Protein AF-A0A7J7GS73-F1 (afdb_monomer_lite)

Radius of gyration: 26.62 Å; chains: 1; bounding box: 54×39×68 Å

Organism: Camellia sinensis (NCBI:txid4442)

Secondary structure (DSSP, 8-state):
-----PPP---SSS---TTSTTS-----TTT-HHHHHHHHHTTPPP---EEETTPPSS--SS---S-EEE-S-EETTTTEE-TT-BHHHHHHHHHHHHHTTT---PPPP---B--SSSPBPSEEEETTT--EEEPPGGG-S-PPPP-S--S--SSS--GGGG-HHHHEEE-TTT--EEEE--PBPPGGG-----S--SS-----TTTHHHHHHSTT-SSSSS-HHHHHHHPSPS-----GGGTTTHHHHHHHHHHHHHHTTS-SSS---

Structure (mmCIF, N/CA/C/O backbone):
data_AF-A0A7J7GS73-F1
#
_entry.id   AF-A0A7J7GS73-F1
#
loop_
_atom_site.group_PDB
_atom_site.id
_atom_site.type_symbol
_atom_site.label_atom_id
_atom_site.label_alt_id
_atom_site.label_comp_id
_atom_site.label_asym_id
_atom_site.label_entity_id
_atom_site.label_seq_id
_atom_site.pdbx_PDB_ins_code
_atom_site.Cartn_x
_atom_site.Cartn_y
_atom_site.Cartn_z
_atom_site.occupancy
_atom_site.B_iso_or_equiv
_atom_site.auth_seq_id
_atom_site.auth_comp_id
_atom_site.auth_asym_id
_atom_site.auth_atom_id
_atom_site.pdbx_PDB_model_num
ATOM 1 N N . MET A 1 1 ? 5.632 -0.003 -35.530 1.00 36.56 1 MET A N 1
ATOM 2 C CA . MET A 1 1 ? 4.318 -0.543 -35.142 1.00 36.56 1 MET A CA 1
ATOM 3 C C . MET A 1 1 ? 3.287 -0.139 -36.186 1.00 36.56 1 MET A C 1
ATOM 5 O O . MET A 1 1 ? 2.760 0.963 -36.132 1.00 36.56 1 MET A O 1
ATOM 9 N N . VAL A 1 2 ? 3.039 -0.995 -37.179 1.00 26.95 2 VAL A N 1
ATOM 10 C CA . VAL A 1 2 ? 1.912 -0.805 -38.105 1.00 26.95 2 VAL A CA 1
ATOM 11 C C . VAL A 1 2 ? 0.710 -1.483 -37.463 1.00 26.95 2 VAL A C 1
ATOM 13 O O . VAL A 1 2 ? 0.759 -2.688 -37.222 1.00 26.95 2 VAL A O 1
ATOM 16 N N . TYR A 1 3 ? -0.327 -0.706 -37.156 1.00 31.75 3 TYR A N 1
ATOM 17 C CA . TYR A 1 3 ? -1.599 -1.209 -36.644 1.00 31.75 3 TYR A CA 1
ATOM 18 C C . TYR A 1 3 ? -2.263 -2.025 -37.761 1.00 31.75 3 TYR A C 1
ATOM 20 O O . TYR A 1 3 ? -2.917 -1.492 -38.653 1.00 31.75 3 TYR A O 1
ATOM 28 N N . THR A 1 4 ? -1.994 -3.325 -37.769 1.00 33.81 4 THR A N 1
ATOM 29 C CA . THR A 1 4 ? -2.828 -4.301 -38.471 1.00 33.81 4 THR A CA 1
ATOM 30 C C . THR A 1 4 ? -3.888 -4.749 -37.470 1.00 33.81 4 THR A C 1
ATOM 32 O O . THR A 1 4 ? -3.572 -4.798 -36.281 1.00 33.81 4 THR A O 1
ATOM 35 N N . PRO A 1 5 ? -5.136 -5.031 -37.883 1.00 36.59 5 PRO A N 1
ATOM 36 C CA . PRO A 1 5 ? -6.107 -5.646 -36.989 1.00 36.59 5 PRO A CA 1
ATOM 37 C C . PRO A 1 5 ? -5.535 -6.995 -36.543 1.00 36.59 5 PRO A C 1
ATOM 39 O O . PRO A 1 5 ? -5.545 -7.966 -37.298 1.00 36.59 5 PRO A O 1
ATOM 42 N N . THR A 1 6 ? -4.938 -7.031 -35.356 1.00 51.31 6 THR A N 1
ATOM 43 C CA . THR A 1 6 ? -4.376 -8.245 -34.781 1.00 51.31 6 THR A CA 1
ATOM 44 C C . THR A 1 6 ? -5.506 -9.011 -34.101 1.00 51.31 6 THR A C 1
ATOM 46 O O . THR A 1 6 ? -6.267 -8.420 -33.330 1.00 51.31 6 THR A O 1
ATOM 49 N N . PRO A 1 7 ? -5.666 -10.314 -34.376 1.00 51.22 7 PRO A N 1
ATOM 50 C CA . PRO A 1 7 ? -6.676 -11.109 -33.697 1.00 51.22 7 PRO A CA 1
ATOM 51 C C . PRO A 1 7 ? -6.364 -11.178 -32.198 1.00 51.22 7 PRO A C 1
ATOM 53 O O . PRO A 1 7 ? -5.212 -11.356 -31.801 1.00 51.22 7 PRO A O 1
ATOM 56 N N . SER A 1 8 ? -7.389 -11.042 -31.357 1.00 51.81 8 SER A N 1
ATOM 57 C CA . SER A 1 8 ? -7.267 -11.274 -29.919 1.00 51.81 8 SER A CA 1
ATOM 58 C C . SER A 1 8 ? -7.315 -12.776 -29.643 1.00 51.81 8 SER A C 1
ATOM 60 O O . SER A 1 8 ? -8.329 -13.419 -29.920 1.00 51.81 8 SER A O 1
ATOM 62 N N . TYR A 1 9 ? -6.245 -13.328 -29.076 1.00 57.03 9 TYR A N 1
ATOM 63 C CA . TYR A 1 9 ? -6.169 -14.734 -28.682 1.00 57.03 9 TYR A CA 1
ATOM 64 C C . TYR A 1 9 ? -6.222 -14.867 -27.156 1.00 57.03 9 TYR A C 1
ATOM 66 O O . TYR A 1 9 ? -5.638 -14.057 -26.441 1.00 57.03 9 TYR A O 1
ATOM 74 N N . GLY A 1 10 ? -6.914 -15.891 -26.652 1.00 52.72 10 GLY A N 1
ATOM 75 C CA . GLY A 1 10 ? -6.924 -16.239 -25.230 1.00 52.72 10 GLY A CA 1
ATOM 76 C C . GLY A 1 10 ? -6.185 -17.552 -24.987 1.00 52.72 10 GLY A C 1
ATOM 77 O O . GLY A 1 10 ? -6.610 -18.583 -25.499 1.00 52.72 10 GLY A O 1
ATOM 78 N N . ASP A 1 11 ? -5.114 -17.534 -24.191 1.00 54.25 11 ASP A N 1
ATOM 79 C CA . ASP A 1 11 ? -4.365 -18.735 -23.786 1.00 54.25 11 ASP A CA 1
ATOM 80 C C . ASP A 1 11 ? -3.849 -18.577 -22.342 1.00 54.25 11 ASP A C 1
ATOM 82 O O . ASP A 1 11 ? -3.656 -17.466 -21.860 1.00 54.25 11 ASP A O 1
ATOM 86 N N . ASN A 1 12 ? -3.647 -19.678 -21.621 1.00 51.97 12 ASN A N 1
ATOM 87 C CA . ASN A 1 12 ? -3.129 -19.686 -20.250 1.00 51.97 12 ASN A CA 1
ATOM 88 C C . ASN A 1 12 ? -1.603 -19.485 -20.173 1.00 51.97 12 ASN A C 1
ATOM 90 O O . ASN A 1 12 ? -1.103 -19.182 -19.096 1.00 51.97 12 ASN A O 1
ATOM 94 N N . LEU A 1 13 ? -0.874 -19.636 -21.285 1.00 47.03 13 LEU A N 1
ATOM 95 C CA . LEU A 1 13 ? 0.586 -19.434 -21.363 1.00 47.03 13 LEU A CA 1
ATOM 96 C C . LEU A 1 13 ? 0.997 -17.958 -21.492 1.00 47.03 13 LEU A C 1
ATOM 98 O O . LEU A 1 13 ? 2.071 -17.575 -21.035 1.00 47.03 13 LEU A O 1
ATOM 102 N N . SER A 1 14 ? 0.137 -17.139 -22.098 1.00 44.34 14 SER A N 1
ATOM 103 C CA . SER A 1 14 ? 0.347 -15.705 -22.345 1.00 44.34 14 SER A CA 1
ATOM 104 C C . SER A 1 14 ? -0.621 -14.816 -21.563 1.00 44.34 14 SER A C 1
ATOM 106 O O . SER A 1 14 ? -0.583 -13.595 -21.702 1.00 44.34 14 SER A O 1
ATOM 108 N N . LYS A 1 15 ? -1.478 -15.399 -20.715 1.00 40.62 15 LYS A N 1
ATOM 109 C CA . LYS A 1 15 ? -2.292 -14.638 -19.768 1.00 40.62 15 LYS A CA 1
ATOM 110 C C . LYS A 1 15 ? -1.363 -13.939 -18.772 1.00 40.62 15 LYS A C 1
ATOM 112 O O . LYS A 1 15 ? -0.767 -14.626 -17.939 1.00 40.62 15 LYS A O 1
ATOM 117 N N . PRO A 1 16 ? -1.276 -12.596 -18.755 1.00 47.12 16 PRO A N 1
ATOM 118 C CA . PRO A 1 16 ? -1.084 -11.945 -17.470 1.00 47.12 16 PRO A CA 1
ATOM 119 C C . PRO A 1 16 ? -2.175 -12.485 -16.533 1.00 47.12 16 PRO A C 1
ATOM 121 O O . PRO A 1 16 ? -3.308 -12.719 -16.971 1.00 47.12 16 PRO A O 1
ATOM 124 N N . GLU A 1 17 ? -1.866 -12.703 -15.252 1.00 43.78 17 GLU A N 1
ATOM 125 C CA . GLU A 1 17 ? -2.939 -12.821 -14.260 1.00 43.78 17 GLU A CA 1
ATOM 126 C C . GLU A 1 17 ? -3.930 -11.677 -14.529 1.00 43.78 17 GLU A C 1
ATOM 128 O O . GLU A 1 17 ? -3.503 -10.572 -14.855 1.00 43.78 17 GLU A O 1
ATOM 133 N N . SER A 1 18 ? -5.245 -11.899 -14.460 1.00 48.78 18 SER A N 1
ATOM 134 C CA . SER A 1 18 ? -6.232 -10.846 -14.779 1.00 48.78 18 SER A CA 1
ATOM 135 C C . SER A 1 18 ? -6.085 -9.590 -13.900 1.00 48.78 18 SER A C 1
ATOM 137 O O . SER A 1 18 ? -6.682 -8.558 -14.179 1.00 48.78 18 SER A O 1
ATOM 139 N N . SER A 1 19 ? -5.279 -9.691 -12.840 1.00 44.47 19 SER A N 1
ATOM 140 C CA . SER A 1 19 ? -4.813 -8.645 -11.932 1.00 44.47 19 SER A CA 1
ATOM 141 C C . SER A 1 19 ? -3.554 -7.892 -12.410 1.00 44.47 19 SER A C 1
ATOM 143 O O . SER A 1 19 ? -3.083 -6.994 -11.707 1.00 44.47 19 SER A O 1
ATOM 145 N N . TYR A 1 20 ? -2.957 -8.263 -13.552 1.00 43.16 20 TYR A N 1
ATOM 146 C CA . TYR A 1 20 ? -1.680 -7.756 -14.051 1.00 43.16 20 TYR A CA 1
ATOM 147 C C . TYR A 1 20 ? -1.818 -6.928 -15.339 1.00 43.16 20 TYR A C 1
ATOM 149 O O . TYR A 1 20 ? -2.252 -7.410 -16.382 1.00 43.16 20 TYR A O 1
ATOM 157 N N . GLY A 1 21 ? -1.387 -5.663 -15.273 1.00 57.41 21 GLY A N 1
ATOM 158 C CA . GLY A 1 21 ? -1.506 -4.714 -16.380 1.00 57.41 21 GLY A CA 1
ATOM 159 C C . GLY A 1 21 ? -2.974 -4.413 -16.674 1.00 57.41 21 GLY A C 1
ATOM 160 O O . GLY A 1 21 ? -3.772 -4.271 -15.754 1.00 57.41 21 GLY A O 1
ATOM 161 N N . THR A 1 22 ? -3.340 -4.359 -17.949 1.00 55.25 22 THR A N 1
ATOM 162 C CA . THR A 1 22 ? -4.739 -4.244 -18.395 1.00 55.25 22 THR A CA 1
ATOM 163 C C . THR A 1 22 ? -5.424 -5.609 -18.551 1.00 55.25 22 THR A C 1
ATOM 165 O O . THR A 1 22 ? -6.508 -5.688 -19.122 1.00 55.25 22 THR A O 1
ATOM 168 N N . GLY A 1 23 ? -4.783 -6.706 -18.116 1.00 58.25 23 GLY A N 1
ATOM 169 C CA . GLY A 1 23 ? -5.219 -8.072 -18.435 1.00 58.25 23 GLY A CA 1
ATOM 170 C C . GLY A 1 23 ? -5.005 -8.458 -19.906 1.00 58.25 23 GLY A C 1
ATOM 171 O O . GLY A 1 23 ? -5.344 -9.570 -20.306 1.00 58.25 23 GLY A O 1
ATOM 172 N N . ALA A 1 24 ? -4.414 -7.563 -20.702 1.00 64.75 24 ALA A N 1
ATOM 173 C CA . ALA A 1 24 ? -4.005 -7.782 -22.078 1.00 64.75 24 ALA A CA 1
ATOM 174 C C . ALA A 1 24 ? -2.534 -7.384 -22.232 1.00 64.75 24 ALA A C 1
ATOM 176 O O . ALA A 1 24 ? -2.102 -6.346 -21.729 1.00 64.75 24 ALA A O 1
ATOM 177 N N . ILE A 1 25 ? -1.765 -8.210 -22.936 1.00 70.44 25 ILE A N 1
ATOM 178 C CA . ILE A 1 25 ? -0.378 -7.910 -23.290 1.00 70.44 25 ILE A CA 1
ATOM 179 C C . ILE A 1 25 ? -0.263 -7.707 -24.796 1.00 70.44 25 ILE A C 1
ATOM 181 O O . ILE A 1 25 ? -0.916 -8.392 -25.584 1.00 70.44 25 ILE A O 1
ATOM 185 N N . MET A 1 26 ? 0.576 -6.753 -25.195 1.00 78.62 26 MET A N 1
ATOM 186 C CA . MET A 1 26 ? 1.015 -6.649 -26.580 1.00 78.62 26 MET A CA 1
ATOM 187 C C . MET A 1 26 ? 2.058 -7.736 -26.828 1.00 78.62 26 MET A C 1
ATOM 189 O O . MET A 1 26 ? 3.103 -7.739 -26.185 1.00 78.62 26 MET A O 1
ATOM 193 N N . VAL A 1 27 ? 1.763 -8.627 -27.768 1.00 77.19 27 VAL A N 1
ATOM 194 C CA . VAL A 1 27 ? 2.633 -9.745 -28.143 1.00 77.19 27 VAL A CA 1
ATOM 195 C C . VAL A 1 27 ? 3.628 -9.264 -29.203 1.00 77.19 27 VAL A C 1
ATOM 197 O O . VAL A 1 27 ? 3.219 -8.723 -30.237 1.00 77.19 27 VAL A O 1
ATOM 200 N N . VAL A 1 28 ? 4.928 -9.456 -28.970 1.00 84.31 28 VAL A N 1
ATOM 201 C CA . VAL A 1 28 ? 6.017 -9.096 -29.898 1.00 84.31 28 VAL A CA 1
ATOM 202 C C . VAL A 1 28 ? 6.904 -10.324 -30.158 1.00 84.31 28 VAL A C 1
ATOM 204 O O . VAL A 1 28 ? 8.005 -10.432 -29.612 1.00 84.31 28 VAL A O 1
ATOM 207 N N . PRO A 1 29 ? 6.472 -11.246 -31.045 1.00 83.06 29 PRO A N 1
ATOM 208 C CA . PRO A 1 29 ? 7.117 -12.550 -31.221 1.00 83.06 29 PRO A CA 1
ATOM 209 C C . PRO A 1 29 ? 8.582 -12.498 -31.654 1.00 83.06 29 PRO A C 1
ATOM 211 O O . PRO A 1 29 ? 9.331 -13.425 -31.397 1.00 83.06 29 PRO A O 1
ATOM 214 N N . ALA A 1 30 ? 9.018 -11.426 -32.319 1.00 83.06 30 ALA A N 1
ATOM 215 C CA . ALA A 1 30 ? 10.407 -11.305 -32.759 1.00 83.06 30 ALA A CA 1
ATOM 216 C C . ALA A 1 30 ? 11.390 -11.019 -31.608 1.00 83.06 30 ALA A C 1
ATOM 218 O O . ALA A 1 30 ? 12.596 -11.186 -31.794 1.00 83.06 30 ALA A O 1
ATOM 219 N N . HIS A 1 31 ? 10.899 -10.581 -30.440 1.00 83.12 31 HIS A N 1
ATOM 220 C CA . HIS A 1 31 ? 11.736 -10.041 -29.362 1.00 83.12 31 HIS A CA 1
ATOM 221 C C . HIS A 1 31 ? 11.430 -10.600 -27.958 1.00 83.12 31 HIS A C 1
ATOM 223 O O . HIS A 1 31 ? 12.266 -10.446 -27.065 1.00 83.12 31 HIS A O 1
ATOM 229 N N . ASP A 1 32 ? 10.304 -11.298 -27.756 1.00 83.38 32 ASP A N 1
ATOM 230 C CA . ASP A 1 32 ? 9.991 -12.055 -26.530 1.00 83.38 32 ASP A CA 1
ATOM 231 C C . ASP A 1 32 ? 9.894 -13.561 -26.830 1.00 83.38 32 ASP A C 1
ATOM 233 O O . ASP A 1 32 ? 9.292 -13.994 -27.813 1.00 83.38 32 ASP A O 1
ATOM 237 N N . MET A 1 33 ? 10.508 -14.369 -25.965 1.00 82.69 33 MET A N 1
ATOM 238 C CA . MET A 1 33 ? 10.584 -15.822 -26.111 1.00 82.69 33 MET A CA 1
ATOM 239 C C . MET A 1 33 ? 9.235 -16.534 -25.995 1.00 82.69 33 MET A C 1
ATOM 241 O O . MET A 1 33 ? 8.950 -17.434 -26.783 1.00 82.69 33 MET A O 1
ATOM 245 N N . ARG A 1 34 ? 8.386 -16.121 -25.054 1.00 82.81 34 ARG A N 1
ATOM 246 C CA . ARG A 1 34 ? 7.060 -16.722 -24.836 1.00 82.81 34 ARG A CA 1
ATOM 247 C C . ARG A 1 34 ? 6.138 -16.401 -26.006 1.00 82.81 34 ARG A C 1
ATOM 249 O O . ARG A 1 34 ? 5.406 -17.266 -26.482 1.00 82.81 34 ARG A O 1
ATOM 256 N N . ASP A 1 35 ? 6.231 -15.171 -26.499 1.00 82.88 35 ASP A N 1
ATOM 257 C CA . ASP A 1 35 ? 5.474 -14.699 -27.656 1.00 82.88 35 ASP A CA 1
ATOM 258 C C . ASP A 1 35 ? 5.893 -15.423 -28.938 1.00 82.88 35 ASP A C 1
ATOM 260 O O . ASP A 1 35 ? 5.050 -15.741 -29.775 1.00 82.88 35 ASP A O 1
ATOM 264 N N . HIS A 1 36 ? 7.188 -15.715 -29.084 1.00 83.12 36 HIS A N 1
ATOM 265 C CA . HIS A 1 36 ? 7.730 -16.476 -30.206 1.00 83.12 36 HIS A CA 1
ATOM 266 C C . HIS A 1 36 ? 7.205 -17.915 -30.236 1.00 83.12 36 HIS A C 1
ATOM 268 O O . HIS A 1 36 ? 6.723 -18.377 -31.268 1.00 83.12 36 HIS A O 1
ATOM 274 N N . GLU A 1 37 ? 7.250 -18.621 -29.103 1.00 83.94 37 GLU A N 1
ATOM 275 C CA . GLU A 1 37 ? 6.714 -19.985 -28.991 1.00 83.94 37 GLU A CA 1
ATOM 276 C C . GLU A 1 37 ? 5.211 -20.030 -29.287 1.00 83.94 37 GLU A C 1
ATOM 278 O O . GLU A 1 37 ? 4.733 -20.923 -29.992 1.00 83.94 37 GLU A O 1
ATOM 283 N N . PHE A 1 38 ? 4.467 -19.035 -28.799 1.00 82.69 38 PHE A N 1
ATOM 284 C CA . PHE A 1 38 ? 3.047 -18.888 -29.095 1.00 82.69 38 PHE A CA 1
ATOM 285 C C . PHE A 1 38 ? 2.804 -18.631 -30.587 1.00 82.69 38 PHE A C 1
ATOM 287 O O . PHE A 1 38 ? 1.965 -19.291 -31.202 1.00 82.69 38 PHE A O 1
ATOM 294 N N . ALA A 1 39 ? 3.560 -17.716 -31.194 1.00 85.81 39 ALA A N 1
ATOM 295 C CA . ALA A 1 39 ? 3.417 -17.386 -32.606 1.00 85.81 39 ALA A CA 1
ATOM 296 C C . ALA A 1 39 ? 3.734 -18.573 -33.520 1.00 85.81 39 ALA A C 1
ATOM 298 O O . ALA A 1 39 ? 2.982 -18.817 -34.458 1.00 85.81 39 ALA A O 1
ATOM 299 N N . LEU A 1 40 ? 4.771 -19.359 -33.211 1.00 83.81 40 LEU A N 1
ATOM 300 C CA . LEU A 1 40 ? 5.081 -20.590 -33.946 1.00 83.81 40 LEU A CA 1
ATOM 301 C C . LEU A 1 40 ? 3.967 -21.635 -33.820 1.00 83.81 40 LEU A C 1
ATOM 303 O O . LEU A 1 40 ? 3.620 -22.293 -34.798 1.00 83.81 40 LEU A O 1
ATOM 307 N N . LYS A 1 41 ? 3.387 -21.790 -32.625 1.00 85.00 41 LYS A N 1
ATOM 308 C CA . LYS A 1 41 ? 2.327 -22.775 -32.367 1.00 85.00 41 LYS A CA 1
ATOM 309 C C . LYS A 1 41 ? 1.027 -22.463 -33.114 1.00 85.00 41 LYS A C 1
ATOM 311 O O . LYS A 1 41 ? 0.324 -23.393 -33.504 1.00 85.00 41 LYS A O 1
ATOM 316 N N . TYR A 1 42 ? 0.699 -21.184 -33.281 1.00 80.62 42 TYR A N 1
ATOM 317 C CA . TYR A 1 42 ? -0.556 -20.727 -33.891 1.00 80.62 42 TYR A CA 1
ATOM 318 C C . TYR A 1 42 ? -0.368 -20.053 -35.261 1.00 80.62 42 TYR A C 1
ATOM 320 O O . TYR A 1 42 ? -1.294 -19.402 -35.741 1.00 80.62 42 TYR A O 1
ATOM 328 N N . ASP A 1 43 ? 0.804 -20.215 -35.884 1.00 82.50 43 ASP A N 1
ATOM 329 C CA . ASP A 1 43 ? 1.156 -19.676 -37.209 1.00 82.50 43 ASP A CA 1
ATOM 330 C C . ASP A 1 43 ? 0.913 -18.157 -37.345 1.00 82.50 43 ASP A C 1
ATOM 332 O O . ASP A 1 43 ? 0.374 -17.646 -38.329 1.00 82.50 43 ASP A O 1
ATOM 336 N N . ILE A 1 44 ? 1.276 -17.407 -36.299 1.00 82.12 44 ILE A N 1
ATOM 337 C CA . ILE A 1 44 ? 1.132 -15.948 -36.258 1.00 82.12 44 ILE A CA 1
ATOM 338 C C . ILE A 1 44 ? 2.369 -15.297 -36.902 1.00 82.12 44 ILE A C 1
ATOM 340 O O . ILE A 1 44 ? 3.496 -15.642 -36.538 1.00 82.12 44 ILE A O 1
ATOM 344 N N . PRO A 1 45 ? 2.203 -14.303 -37.800 1.00 81.06 45 PRO A N 1
ATOM 345 C CA . PRO A 1 45 ? 3.328 -13.630 -38.445 1.00 81.06 45 PRO A CA 1
ATOM 346 C C . PRO A 1 45 ? 4.307 -12.987 -37.452 1.00 81.06 45 PRO A C 1
ATOM 348 O O . PRO A 1 45 ? 3.936 -12.126 -36.650 1.00 81.06 45 PRO A O 1
ATOM 351 N N . ILE A 1 46 ? 5.586 -13.350 -37.557 1.00 82.62 46 ILE A N 1
ATOM 352 C CA . ILE A 1 46 ? 6.670 -12.796 -36.738 1.00 82.62 46 ILE A CA 1
ATOM 353 C C . ILE A 1 46 ? 7.280 -11.596 -37.468 1.00 82.62 46 ILE A C 1
ATOM 355 O O . ILE A 1 46 ? 7.859 -11.734 -38.545 1.00 82.62 46 ILE A O 1
ATOM 359 N N . ARG A 1 47 ? 7.165 -10.397 -36.883 1.00 81.50 47 ARG A N 1
ATOM 360 C CA . ARG A 1 47 ? 7.697 -9.157 -37.469 1.00 81.50 47 ARG A CA 1
ATOM 361 C C . ARG A 1 47 ? 8.814 -8.564 -36.620 1.00 81.50 47 ARG A C 1
ATOM 363 O O . ARG A 1 47 ? 8.589 -8.188 -35.475 1.00 81.50 47 ARG A O 1
ATOM 370 N N . TRP A 1 48 ? 9.982 -8.399 -37.231 1.00 81.88 48 TRP A N 1
ATOM 371 C CA . TRP A 1 48 ? 11.142 -7.768 -36.608 1.00 81.88 48 TRP A CA 1
ATOM 372 C C . TRP A 1 48 ? 10.999 -6.244 -36.576 1.00 81.88 48 TRP A C 1
ATOM 374 O O . TRP A 1 48 ? 10.734 -5.610 -37.607 1.00 81.88 48 TRP A O 1
ATOM 384 N N . VAL A 1 49 ? 11.186 -5.672 -35.385 1.00 83.06 49 VAL A N 1
ATOM 385 C CA . VAL A 1 49 ? 11.148 -4.223 -35.129 1.00 83.06 49 VAL A CA 1
ATOM 386 C C . VAL A 1 49 ? 12.437 -3.676 -34.511 1.00 83.06 49 VAL A C 1
ATOM 388 O O . VAL A 1 49 ? 12.625 -2.465 -34.512 1.00 83.06 49 VAL A O 1
ATOM 391 N N . VAL A 1 50 ? 13.347 -4.540 -34.054 1.00 82.88 50 VAL A N 1
ATOM 392 C CA . VAL A 1 50 ? 14.695 -4.180 -33.587 1.00 82.88 50 VAL A CA 1
ATOM 393 C C . VAL A 1 50 ? 15.729 -5.042 -34.304 1.00 82.88 50 VAL A C 1
ATOM 395 O O . VAL A 1 50 ? 15.578 -6.261 -34.378 1.00 82.88 50 VAL A O 1
ATOM 398 N N . THR A 1 51 ? 16.787 -4.426 -34.825 1.00 82.19 51 THR A N 1
ATOM 399 C CA . THR A 1 51 ? 17.934 -5.129 -35.416 1.00 82.19 51 THR A CA 1
ATOM 400 C C . THR A 1 51 ? 19.185 -4.956 -34.563 1.00 82.19 51 THR A C 1
ATOM 402 O O . THR A 1 51 ? 19.483 -3.815 -34.210 1.00 82.19 51 THR A O 1
ATOM 405 N N . PRO A 1 52 ? 19.946 -6.030 -34.278 1.00 79.38 52 PRO A N 1
ATOM 406 C CA . PRO A 1 52 ? 21.234 -5.908 -33.604 1.00 79.38 52 PRO A CA 1
ATOM 407 C C . PRO A 1 52 ? 22.191 -5.011 -34.396 1.00 79.38 52 PRO A C 1
ATOM 409 O O . PRO A 1 52 ? 22.198 -5.046 -35.630 1.00 79.38 52 PRO A O 1
ATOM 412 N N . ASP A 1 53 ? 23.026 -4.245 -33.694 1.00 65.88 53 ASP A N 1
ATOM 413 C CA . ASP A 1 53 ? 24.038 -3.386 -34.315 1.00 65.88 53 ASP A CA 1
ATOM 414 C C . ASP A 1 53 ? 24.990 -4.218 -35.193 1.00 65.88 53 ASP A C 1
ATOM 416 O O . ASP A 1 53 ? 25.740 -5.065 -34.708 1.00 65.88 53 ASP A O 1
ATOM 420 N N . GLY A 1 54 ? 24.938 -3.992 -36.510 1.00 59.38 54 GLY A N 1
ATOM 421 C CA . GLY A 1 54 ? 25.770 -4.693 -37.496 1.00 59.38 54 GLY A CA 1
ATOM 422 C C . GLY A 1 54 ? 25.283 -6.088 -37.924 1.00 59.38 54 GLY A C 1
ATOM 423 O O . GLY A 1 54 ? 26.007 -6.767 -38.651 1.00 59.38 54 GLY A O 1
ATOM 424 N N . GLY A 1 55 ? 24.087 -6.523 -37.508 1.00 61.00 55 GLY A N 1
ATOM 425 C CA . GLY A 1 55 ? 23.486 -7.807 -37.900 1.00 61.00 55 GLY A CA 1
ATOM 426 C C . GLY A 1 55 ? 22.433 -7.693 -39.012 1.00 61.00 55 GLY A C 1
ATOM 427 O O . GLY A 1 55 ? 21.808 -6.648 -39.191 1.00 61.00 55 GLY A O 1
ATOM 428 N N . SER A 1 56 ? 22.198 -8.783 -39.754 1.00 57.34 56 SER A N 1
ATOM 429 C CA . SER A 1 56 ? 21.055 -8.902 -40.669 1.00 57.34 56 SER A CA 1
ATOM 430 C C . SER A 1 56 ? 19.772 -9.225 -39.894 1.00 57.34 56 SER A C 1
ATOM 432 O O . SER A 1 56 ? 19.763 -10.039 -38.971 1.00 57.34 56 SER A O 1
ATOM 434 N N . SER A 1 57 ? 18.663 -8.585 -40.270 1.00 55.28 57 SER A N 1
ATOM 435 C CA . SER A 1 57 ? 17.332 -8.977 -39.798 1.00 55.28 57 SER A CA 1
ATOM 436 C C . SER A 1 57 ? 16.881 -10.233 -40.542 1.00 55.28 57 SER A C 1
ATOM 438 O O . SER A 1 57 ? 16.928 -10.254 -41.768 1.00 55.28 57 SER A O 1
ATOM 440 N N . GLY A 1 58 ? 16.391 -11.246 -39.819 1.00 55.56 58 GLY A N 1
ATOM 441 C CA . GLY A 1 58 ? 15.513 -12.262 -40.415 1.00 55.56 58 GLY A CA 1
ATOM 442 C C . GLY A 1 58 ? 16.002 -13.712 -40.504 1.00 55.56 58 GLY A C 1
ATOM 443 O O . GLY A 1 58 ? 15.189 -14.541 -40.883 1.00 55.56 58 GLY A O 1
ATOM 444 N N . ASP A 1 59 ? 17.236 -14.050 -40.110 1.00 52.72 59 ASP A N 1
ATOM 445 C CA . ASP A 1 59 ? 17.764 -15.434 -40.239 1.00 52.72 59 ASP A CA 1
ATOM 446 C C . ASP A 1 59 ? 17.864 -16.218 -38.915 1.00 52.72 59 ASP A C 1
ATOM 448 O O . ASP A 1 59 ? 18.452 -17.296 -38.846 1.00 52.72 59 ASP A O 1
ATOM 452 N N . SER A 1 60 ? 17.298 -15.689 -37.831 1.00 56.91 60 SER A N 1
ATOM 453 C CA . SER A 1 60 ? 17.341 -16.336 -36.519 1.00 56.91 60 SER A CA 1
ATOM 454 C C . SER A 1 60 ? 16.036 -17.083 -36.239 1.00 56.91 60 SER A C 1
ATOM 456 O O . SER A 1 60 ? 14.993 -16.451 -36.101 1.00 56.91 60 SER A O 1
ATOM 458 N N . GLU A 1 61 ? 16.107 -18.409 -36.051 1.00 63.34 61 GLU A N 1
ATOM 459 C CA . GLU A 1 61 ? 15.020 -19.241 -35.484 1.00 63.34 61 GLU A CA 1
ATOM 460 C C . GLU A 1 61 ? 14.660 -18.856 -34.034 1.00 63.34 61 GLU A C 1
ATOM 462 O O . GLU A 1 61 ? 13.751 -19.431 -33.436 1.00 63.34 61 GLU A O 1
ATOM 467 N N . ARG A 1 62 ? 15.401 -17.919 -33.430 1.00 73.94 62 ARG A N 1
ATOM 468 C CA . ARG A 1 62 ? 15.214 -17.469 -32.051 1.00 73.94 62 ARG A CA 1
ATOM 469 C C . ARG A 1 62 ? 14.852 -15.983 -31.988 1.00 73.94 62 ARG A C 1
ATOM 471 O O . ARG A 1 62 ? 15.397 -15.192 -32.765 1.00 73.94 62 ARG A O 1
ATOM 478 N N . PRO A 1 63 ? 14.009 -15.581 -31.025 1.00 80.88 63 PRO A N 1
ATOM 479 C CA . PRO A 1 63 ? 13.701 -14.179 -30.791 1.00 80.88 63 PRO A CA 1
ATOM 480 C C . PRO A 1 63 ? 14.929 -13.433 -30.264 1.00 80.88 63 PRO A C 1
ATOM 482 O O . PRO A 1 63 ? 15.744 -13.981 -29.517 1.00 80.88 63 PRO A O 1
ATOM 485 N N . TYR A 1 64 ? 15.055 -12.167 -30.652 1.00 82.75 64 TYR A N 1
ATOM 486 C CA . TYR A 1 64 ? 16.152 -11.296 -30.246 1.00 82.75 64 TYR A CA 1
ATOM 487 C C . TYR A 1 64 ? 15.691 -10.313 -29.167 1.00 82.75 64 TYR A C 1
ATOM 489 O O . TYR A 1 64 ? 14.971 -9.366 -29.469 1.00 82.75 64 TYR A O 1
ATOM 497 N N . SER A 1 65 ? 16.138 -10.509 -27.926 1.00 79.81 65 SER A N 1
ATOM 498 C CA . SER A 1 65 ? 15.775 -9.659 -26.775 1.00 79.81 65 SER A CA 1
ATOM 499 C C . SER A 1 65 ? 16.831 -8.599 -26.416 1.00 79.81 65 SER A C 1
ATOM 501 O O . SER A 1 65 ? 16.784 -8.030 -25.328 1.00 79.81 65 SER A O 1
ATOM 503 N N . GLY A 1 66 ? 17.822 -8.371 -27.285 1.00 80.44 66 GLY A N 1
ATOM 504 C CA . GLY A 1 66 ? 18.891 -7.395 -27.057 1.00 80.44 66 GLY A CA 1
ATOM 505 C C . GLY A 1 66 ? 18.537 -5.973 -27.503 1.00 80.44 66 GLY A C 1
ATOM 506 O O . GLY A 1 66 ? 17.507 -5.735 -28.133 1.00 80.44 66 GLY A O 1
ATOM 507 N N . GLU A 1 67 ? 19.419 -5.022 -27.191 1.00 81.31 67 GLU A N 1
ATOM 508 C CA . GLU A 1 67 ? 19.320 -3.645 -27.684 1.00 81.31 67 GLU A CA 1
ATOM 509 C C . GLU A 1 67 ? 19.846 -3.537 -29.120 1.00 81.31 67 GLU A C 1
ATOM 511 O O . GLU A 1 67 ? 20.853 -4.144 -29.478 1.00 81.31 67 GLU A O 1
ATOM 516 N N . GLY A 1 68 ? 19.186 -2.719 -29.933 1.00 84.69 68 GLY A N 1
ATOM 517 C CA . GLY A 1 68 ? 19.621 -2.440 -31.296 1.00 84.69 68 GLY A CA 1
ATOM 518 C C . GLY A 1 68 ? 18.904 -1.248 -31.920 1.00 84.69 68 GLY A C 1
ATOM 519 O O . GLY A 1 68 ? 18.332 -0.407 -31.216 1.00 84.69 68 GLY A O 1
ATOM 520 N N . ILE A 1 69 ? 18.908 -1.187 -33.248 1.00 84.81 69 ILE A N 1
ATOM 521 C CA . ILE A 1 69 ? 18.291 -0.110 -34.025 1.00 84.81 69 ILE A CA 1
ATOM 522 C C . ILE A 1 69 ? 16.841 -0.463 -34.347 1.00 84.81 69 ILE A C 1
ATOM 524 O O . ILE A 1 69 ? 16.532 -1.561 -34.810 1.00 84.81 69 ILE A O 1
ATOM 528 N N . SER A 1 70 ? 15.945 0.492 -34.123 1.00 83.50 70 SER A N 1
ATOM 529 C CA . SER A 1 70 ? 14.526 0.346 -34.434 1.00 83.50 70 SER A CA 1
ATOM 530 C C . SER A 1 70 ? 14.294 0.361 -35.948 1.00 83.50 70 SER A C 1
ATOM 532 O O . SER A 1 70 ? 14.700 1.290 -36.648 1.00 83.50 70 SER A O 1
ATOM 534 N N . VAL A 1 71 ? 13.590 -0.646 -36.457 1.00 82.12 71 VAL A N 1
ATOM 535 C CA . VAL A 1 71 ? 13.192 -0.790 -37.865 1.00 82.12 71 VAL A CA 1
ATOM 536 C C . VAL A 1 71 ? 11.694 -1.082 -37.958 1.00 82.12 71 VAL A C 1
ATOM 538 O O . VAL A 1 71 ? 11.068 -1.487 -36.979 1.00 82.12 71 VAL A O 1
ATOM 541 N N . ASN A 1 72 ? 11.079 -0.885 -39.129 1.00 79.88 72 ASN A N 1
ATOM 542 C CA . ASN A 1 72 ? 9.648 -1.164 -39.355 1.00 79.88 72 ASN A CA 1
ATOM 543 C C . ASN A 1 72 ? 8.697 -0.493 -38.335 1.00 79.88 72 ASN A C 1
ATOM 545 O O . ASN A 1 72 ? 7.598 -0.982 -38.034 1.00 79.88 72 ASN A O 1
ATOM 549 N N . SER A 1 73 ? 9.130 0.644 -37.799 1.00 77.94 73 SER A N 1
ATOM 550 C CA . SER A 1 73 ? 8.557 1.312 -36.640 1.00 77.94 73 SER A CA 1
ATOM 551 C C . SER A 1 73 ? 8.118 2.753 -36.895 1.00 77.94 73 SER A C 1
ATOM 553 O O . SER A 1 73 ? 8.092 3.569 -35.983 1.00 77.94 73 SER A O 1
ATOM 555 N N . SER A 1 74 ? 7.651 3.032 -38.112 1.00 79.06 74 SER A N 1
ATOM 556 C CA . SER A 1 74 ? 6.902 4.248 -38.443 1.00 79.06 74 SER A CA 1
ATOM 557 C C . SER A 1 74 ? 5.396 3.977 -38.502 1.00 79.06 74 SER A C 1
ATOM 559 O O . SER A 1 74 ? 4.955 2.933 -38.992 1.00 79.06 74 SER A O 1
ATOM 561 N N . SER A 1 75 ? 4.595 4.915 -37.994 1.00 69.50 75 SER A N 1
ATOM 562 C CA . SER A 1 75 ? 3.139 4.933 -38.148 1.00 69.50 75 SER A CA 1
ATOM 563 C C . SER A 1 75 ? 2.670 6.335 -38.549 1.00 69.50 75 SER A C 1
ATOM 565 O O . SER A 1 75 ? 2.637 7.236 -37.707 1.00 69.50 75 SER A O 1
ATOM 567 N N . PRO A 1 76 ? 2.261 6.540 -39.814 1.00 60.38 76 PRO A N 1
ATOM 568 C CA . PRO A 1 76 ? 1.764 7.836 -40.276 1.00 60.38 76 PRO A CA 1
ATOM 569 C C . PRO A 1 76 ? 0.399 8.208 -39.672 1.00 60.38 76 PRO A C 1
ATOM 571 O O . PRO A 1 76 ? 0.057 9.382 -39.630 1.00 60.38 76 PRO A O 1
ATOM 574 N N . I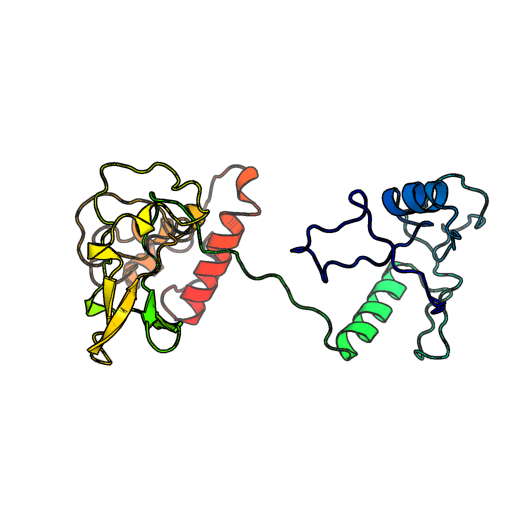LE A 1 77 ? -0.361 7.231 -39.166 1.00 60.25 77 ILE A N 1
ATOM 575 C CA . ILE A 1 77 ? -1.680 7.443 -38.541 1.00 60.25 77 ILE A CA 1
ATOM 576 C C . ILE A 1 77 ? -1.534 7.980 -37.109 1.00 60.25 77 ILE A C 1
ATOM 578 O O . ILE A 1 77 ? -2.338 8.791 -36.666 1.00 60.25 77 ILE A O 1
ATOM 582 N N . LEU A 1 78 ? -0.494 7.542 -36.391 1.00 62.91 78 LEU A N 1
ATOM 583 C CA . LEU A 1 78 ? -0.225 7.937 -35.002 1.00 62.91 78 LEU A CA 1
ATOM 584 C C . LEU A 1 78 ? 0.784 9.096 -34.896 1.00 62.91 78 LEU A C 1
ATOM 586 O O . LEU A 1 78 ? 1.077 9.552 -33.793 1.00 62.91 78 LEU A O 1
ATOM 590 N N . GLY A 1 79 ? 1.333 9.552 -36.030 1.00 70.69 79 GLY A N 1
ATOM 591 C CA . GLY A 1 79 ? 2.335 10.621 -36.094 1.00 70.69 79 GLY A CA 1
ATOM 592 C C . GLY A 1 79 ? 3.689 10.256 -35.472 1.00 70.69 79 GLY A C 1
ATOM 593 O O . GLY A 1 79 ? 4.472 11.150 -35.160 1.00 70.69 79 GLY A O 1
ATOM 594 N N . LEU A 1 80 ? 3.966 8.963 -35.271 1.00 77.00 80 LEU A N 1
ATOM 595 C CA . LEU A 1 80 ? 5.158 8.477 -34.578 1.00 77.00 80 LEU A CA 1
ATOM 596 C C . LEU A 1 80 ? 6.101 7.764 -35.553 1.00 77.00 80 LEU A C 1
ATOM 598 O O . LEU A 1 80 ? 5.741 6.750 -36.154 1.00 77.00 80 LEU A O 1
ATOM 602 N N . ASP A 1 81 ? 7.326 8.280 -35.670 1.00 81.38 81 ASP A N 1
ATOM 603 C CA . ASP A 1 81 ? 8.432 7.626 -36.370 1.00 81.38 81 ASP A CA 1
ATOM 604 C C . ASP A 1 81 ? 9.639 7.485 -35.437 1.00 81.38 81 ASP A C 1
ATOM 606 O O . ASP A 1 81 ? 10.168 8.477 -34.908 1.00 81.38 81 ASP A O 1
ATOM 610 N N . ILE A 1 82 ? 10.027 6.232 -35.207 1.00 82.69 82 ILE A N 1
ATOM 611 C CA . ILE A 1 82 ? 11.187 5.840 -34.400 1.00 82.69 82 ILE A CA 1
ATOM 612 C C . ILE A 1 82 ? 12.198 5.017 -35.206 1.00 82.69 82 ILE A C 1
ATOM 614 O O . ILE A 1 82 ? 13.124 4.464 -34.622 1.00 82.69 82 ILE A O 1
ATOM 618 N N . ASN A 1 83 ? 12.050 4.913 -36.531 1.00 82.56 83 ASN A N 1
ATOM 619 C CA . ASN A 1 83 ? 13.020 4.191 -37.353 1.00 82.56 83 ASN A CA 1
ATOM 620 C C . ASN A 1 83 ? 14.413 4.824 -37.261 1.00 82.56 83 ASN A C 1
ATOM 622 O O . ASN A 1 83 ? 14.556 6.044 -37.270 1.00 82.56 83 ASN A O 1
ATOM 626 N N . GLY A 1 84 ? 15.443 3.982 -37.209 1.00 80.25 84 GLY A N 1
ATOM 627 C CA . GLY A 1 84 ? 16.839 4.413 -37.136 1.00 80.25 84 GLY A CA 1
ATOM 628 C C . GLY A 1 84 ? 17.297 4.854 -35.745 1.00 80.25 84 GLY A C 1
ATOM 629 O O . GLY A 1 84 ? 18.483 5.119 -35.572 1.00 80.25 84 GLY A O 1
ATOM 630 N N . LEU A 1 85 ? 16.403 4.904 -34.750 1.00 83.50 85 LEU A N 1
ATOM 631 C CA . LEU A 1 85 ? 16.773 5.241 -33.377 1.00 83.50 85 LEU A CA 1
ATOM 632 C C . LEU A 1 85 ? 17.284 4.010 -32.609 1.00 83.50 85 LEU A C 1
ATOM 634 O O . LEU A 1 85 ? 16.699 2.924 -32.742 1.00 83.50 85 LEU A O 1
ATOM 638 N N . PRO A 1 86 ? 18.313 4.171 -31.753 1.00 85.94 86 PRO A N 1
ATOM 639 C CA . PRO A 1 86 ? 18.695 3.162 -30.772 1.00 85.94 86 PRO A CA 1
ATOM 640 C C . PRO A 1 86 ? 17.534 2.828 -29.832 1.00 85.94 86 PRO A C 1
ATOM 642 O O . PRO A 1 86 ? 16.739 3.699 -29.476 1.00 85.94 86 PRO A O 1
ATOM 645 N N . SER A 1 87 ? 17.463 1.579 -29.372 1.00 83.12 87 SER A N 1
ATOM 646 C CA . SER A 1 87 ? 16.351 1.067 -28.552 1.00 83.12 87 SER A CA 1
ATOM 647 C C . SER A 1 87 ? 16.045 1.928 -27.317 1.00 83.12 87 SER A C 1
ATOM 649 O O . SER A 1 87 ? 14.877 2.149 -27.007 1.00 83.12 87 SER A O 1
ATOM 651 N N . LYS A 1 88 ? 17.069 2.480 -26.646 1.00 83.50 88 LYS A N 1
ATOM 652 C CA . LYS A 1 88 ? 16.887 3.371 -25.482 1.00 83.50 88 LYS A CA 1
ATOM 653 C C . LYS A 1 88 ? 16.233 4.703 -25.843 1.00 83.50 88 LYS A C 1
ATOM 655 O O . LYS A 1 88 ? 15.307 5.132 -25.165 1.00 83.50 88 LYS A O 1
ATOM 660 N N . GLU A 1 89 ? 16.695 5.346 -26.912 1.00 84.12 89 GLU A N 1
ATOM 661 C CA . GLU A 1 89 ? 16.145 6.628 -27.371 1.00 84.12 89 GLU A CA 1
ATOM 662 C C . GLU A 1 89 ? 14.732 6.456 -27.934 1.00 84.12 89 GLU A C 1
ATOM 664 O O . GLU A 1 89 ? 13.843 7.269 -27.675 1.00 84.12 89 GLU A O 1
ATOM 669 N N . ALA A 1 90 ? 14.504 5.352 -28.651 1.00 83.50 90 ALA A N 1
ATOM 670 C CA . ALA A 1 90 ? 13.189 4.963 -29.131 1.00 83.50 90 ALA A CA 1
ATOM 671 C C . ALA A 1 90 ? 12.210 4.740 -27.967 1.00 83.50 90 ALA A C 1
ATOM 673 O O . ALA A 1 90 ? 11.092 5.251 -28.017 1.00 83.50 90 ALA A O 1
ATOM 674 N N . ALA A 1 91 ? 12.631 4.043 -26.903 1.00 83.50 91 ALA A N 1
ATOM 675 C CA . ALA A 1 91 ? 11.808 3.812 -25.718 1.00 83.50 91 ALA A CA 1
ATOM 676 C C . ALA A 1 91 ? 11.396 5.126 -25.040 1.00 83.50 91 ALA A C 1
ATOM 678 O O . ALA A 1 91 ? 10.207 5.322 -24.801 1.00 83.50 91 ALA A O 1
ATOM 679 N N . SER A 1 92 ? 12.329 6.055 -24.806 1.00 83.50 92 SER A N 1
ATOM 680 C CA . SER A 1 92 ? 12.007 7.363 -24.211 1.00 83.50 92 SER A CA 1
ATOM 681 C C . SER A 1 92 ? 11.006 8.155 -25.055 1.00 83.50 92 SER A C 1
ATOM 683 O O . SER A 1 92 ? 10.018 8.659 -24.530 1.00 83.50 92 SER A O 1
ATOM 685 N N . LYS A 1 93 ? 11.198 8.201 -26.380 1.00 82.75 93 LYS A N 1
ATOM 686 C CA . LYS A 1 93 ? 10.295 8.913 -27.299 1.00 82.75 93 LYS A CA 1
ATOM 687 C C . LYS A 1 93 ? 8.893 8.293 -27.350 1.00 82.75 93 LYS A C 1
ATOM 689 O O . LYS A 1 93 ? 7.907 9.010 -27.515 1.00 82.75 93 LYS A O 1
ATOM 694 N N . VAL A 1 94 ? 8.795 6.968 -27.213 1.00 82.31 94 VAL A N 1
ATOM 695 C CA . VAL A 1 94 ? 7.511 6.258 -27.101 1.00 82.31 94 VAL A CA 1
ATOM 696 C C . VAL A 1 94 ? 6.856 6.539 -25.750 1.00 82.31 94 VAL A C 1
ATOM 698 O O . VAL A 1 94 ? 5.661 6.810 -25.728 1.00 82.31 94 VAL A O 1
ATOM 701 N N . ILE A 1 95 ? 7.609 6.521 -24.646 1.00 80.31 95 ILE A N 1
ATOM 702 C CA . ILE A 1 95 ? 7.091 6.835 -23.305 1.00 80.31 95 ILE A CA 1
ATOM 703 C C . ILE A 1 95 ? 6.513 8.250 -23.284 1.00 80.31 95 ILE A C 1
ATOM 705 O O . ILE A 1 95 ? 5.350 8.398 -22.939 1.00 80.31 95 ILE A O 1
ATOM 709 N N . GLU A 1 96 ? 7.239 9.261 -23.769 1.00 80.38 96 GLU A N 1
ATOM 710 C CA . GLU A 1 96 ? 6.729 10.641 -23.859 1.00 80.38 96 GLU A CA 1
ATOM 711 C C . GLU A 1 96 ? 5.463 10.756 -24.727 1.00 80.38 96 GLU A C 1
ATOM 713 O O . GLU A 1 96 ? 4.592 11.596 -24.484 1.00 80.38 96 GLU A O 1
ATOM 718 N N . TRP A 1 97 ? 5.350 9.930 -25.771 1.00 79.19 97 TRP A N 1
ATOM 719 C CA . TRP A 1 97 ? 4.158 9.871 -26.615 1.00 79.19 97 TRP A CA 1
ATOM 720 C C . TRP A 1 97 ? 2.967 9.223 -25.888 1.00 79.19 97 TRP A C 1
ATOM 722 O O . TRP A 1 97 ? 1.852 9.728 -26.005 1.00 79.19 97 TRP A O 1
ATOM 732 N N . VAL A 1 98 ? 3.193 8.165 -25.100 1.00 73.19 98 VAL A N 1
ATOM 733 C CA . VAL A 1 98 ? 2.156 7.500 -24.283 1.00 73.19 98 VAL A CA 1
ATOM 734 C C . VAL A 1 98 ? 1.770 8.329 -23.054 1.00 73.19 98 VAL A C 1
ATOM 736 O O . VAL A 1 98 ? 0.601 8.360 -22.682 1.00 73.19 98 VAL A O 1
ATOM 739 N N . GLU A 1 99 ? 2.707 9.045 -22.436 1.00 71.25 99 GLU A N 1
ATOM 740 C CA . GLU A 1 99 ? 2.444 9.927 -21.291 1.00 71.25 99 GLU A CA 1
ATOM 741 C C . GLU A 1 99 ? 1.496 11.070 -21.669 1.00 71.25 99 GLU A C 1
ATOM 743 O O . GLU A 1 99 ? 0.605 11.410 -20.894 1.00 71.25 99 GLU A O 1
ATOM 748 N N . LYS A 1 100 ? 1.593 11.592 -22.901 1.00 68.81 100 LYS A N 1
ATOM 749 C CA . LYS A 1 100 ? 0.616 12.549 -23.461 1.00 68.81 100 LYS A CA 1
ATOM 750 C C . LYS A 1 100 ? -0.790 11.967 -23.633 1.00 68.81 100 LYS A C 1
ATOM 752 O O . LYS A 1 100 ? -1.728 12.728 -23.848 1.00 68.81 100 LYS A O 1
ATOM 757 N N . LEU A 1 101 ? -0.931 10.645 -23.571 1.00 66.12 101 LEU A N 1
ATOM 758 C CA . LEU A 1 101 ? -2.203 9.930 -23.643 1.00 66.12 101 LEU A CA 1
ATOM 759 C C . LEU A 1 101 ? -2.734 9.533 -22.250 1.00 66.12 101 LEU A C 1
ATOM 761 O O . LEU A 1 101 ? -3.765 8.874 -22.182 1.00 66.12 101 LEU A O 1
ATOM 765 N N . GLU A 1 102 ? -2.067 9.933 -21.156 1.00 57.69 102 GLU A N 1
ATOM 766 C CA . GLU A 1 102 ? -2.469 9.689 -19.754 1.00 57.69 102 GLU A CA 1
ATOM 767 C C . GLU A 1 102 ? -2.723 8.206 -19.398 1.00 57.69 102 GLU A C 1
ATOM 769 O O . GLU A 1 102 ? -3.529 7.880 -18.527 1.00 57.69 102 GLU A O 1
ATOM 774 N N . MET A 1 103 ? -2.020 7.267 -20.039 1.00 49.97 103 MET A N 1
ATOM 775 C CA . MET A 1 103 ? -2.200 5.828 -19.797 1.00 49.97 103 MET A CA 1
ATOM 776 C C . MET A 1 103 ? -1.050 5.237 -18.978 1.00 49.97 103 MET A C 1
ATOM 778 O O . MET A 1 103 ? -0.166 4.567 -19.510 1.00 49.97 103 MET A O 1
ATOM 782 N N . GLY A 1 104 ? -1.073 5.439 -17.660 1.00 46.53 104 GLY A N 1
ATOM 783 C CA . GLY A 1 104 ? -0.178 4.716 -16.756 1.00 46.53 104 GLY A CA 1
ATOM 784 C C . GLY A 1 104 ? -0.486 4.947 -15.282 1.00 46.53 104 GLY A C 1
ATOM 785 O O . GLY A 1 104 ? -0.328 6.053 -14.779 1.00 46.53 104 GLY A O 1
ATOM 786 N N . THR A 1 105 ? -0.865 3.890 -14.562 1.00 46.06 105 THR A N 1
ATOM 787 C CA . THR A 1 105 ? -1.010 3.910 -13.100 1.00 46.06 105 THR A CA 1
ATOM 788 C C . THR A 1 105 ? -0.144 2.831 -12.456 1.00 46.06 105 THR A C 1
ATOM 790 O O . THR A 1 105 ? -0.024 1.704 -12.943 1.00 46.06 105 THR A O 1
ATOM 793 N N . LYS A 1 106 ? 0.503 3.195 -11.344 1.00 47.38 106 LYS A N 1
ATOM 794 C CA . LYS A 1 106 ? 1.160 2.238 -10.448 1.00 47.38 106 LYS A CA 1
ATOM 795 C C . LYS A 1 106 ? 0.088 1.453 -9.698 1.00 47.38 106 LYS A C 1
ATOM 797 O O . LYS A 1 106 ? -1.022 1.938 -9.515 1.00 47.38 106 LYS A O 1
ATOM 802 N N . ARG A 1 107 ? 0.424 0.235 -9.275 1.00 53.72 107 ARG A N 1
ATOM 803 C CA . ARG A 1 107 ? -0.503 -0.580 -8.491 1.00 53.72 107 ARG A CA 1
ATOM 804 C C . ARG A 1 107 ? -0.515 -0.144 -7.047 1.00 53.72 107 ARG A C 1
ATOM 806 O O . ARG A 1 107 ? 0.544 0.054 -6.453 1.00 53.72 107 ARG A O 1
ATOM 813 N N . ASP A 1 108 ? -1.716 -0.125 -6.502 1.00 63.88 108 ASP A N 1
ATOM 814 C CA . ASP A 1 108 ? -1.928 0.081 -5.087 1.00 63.88 108 ASP A CA 1
ATOM 815 C C . ASP A 1 108 ? -1.634 -1.187 -4.292 1.00 63.88 108 ASP A C 1
ATOM 817 O O . ASP A 1 108 ? -1.628 -2.321 -4.789 1.00 63.88 108 ASP A O 1
ATOM 821 N N . TRP A 1 109 ? -1.352 -0.977 -3.015 1.00 64.69 109 TRP A N 1
ATOM 822 C CA . TRP A 1 109 ? -1.025 -2.046 -2.097 1.00 64.69 109 TRP A CA 1
ATOM 823 C C . TRP A 1 109 ? -2.290 -2.803 -1.684 1.00 64.69 109 TRP A C 1
ATOM 825 O O . TRP A 1 109 ? -3.176 -2.259 -1.030 1.00 64.69 109 TRP A O 1
ATOM 835 N N . LEU A 1 110 ? -2.352 -4.098 -2.012 1.00 71.00 110 LEU A N 1
ATOM 836 C CA . LEU A 1 110 ? -3.368 -4.999 -1.468 1.00 71.00 110 LEU A CA 1
ATOM 837 C C . LEU A 1 110 ? -3.181 -5.147 0.046 1.00 71.00 110 LEU A C 1
ATOM 839 O O . LEU A 1 110 ? -2.354 -5.943 0.511 1.00 71.00 110 LEU A O 1
ATOM 843 N N . PHE A 1 111 ? -3.974 -4.390 0.799 1.00 72.88 111 PHE A N 1
ATOM 844 C CA . PHE A 1 111 ? -3.905 -4.312 2.253 1.00 72.88 111 PHE A CA 1
ATOM 845 C C . PHE A 1 111 ? -4.730 -5.428 2.916 1.00 72.88 111 PHE A C 1
ATOM 847 O O . PHE A 1 111 ? -4.173 -6.256 3.622 1.00 72.88 111 PHE A O 1
ATOM 854 N N . ALA A 1 112 ? -6.017 -5.565 2.599 1.00 78.75 112 ALA A N 1
ATOM 855 C CA . ALA A 1 112 ? -6.922 -6.514 3.259 1.00 78.75 112 ALA A CA 1
ATOM 856 C C . ALA A 1 112 ? -6.496 -8.000 3.164 1.00 78.75 112 ALA A C 1
ATOM 858 O O . ALA A 1 112 ? -5.994 -8.463 2.131 1.00 78.75 112 ALA A O 1
ATOM 859 N N . ARG A 1 113 ? -6.717 -8.772 4.238 1.00 78.69 113 ARG A N 1
ATOM 860 C CA . ARG A 1 113 ? -6.494 -10.228 4.295 1.00 78.69 113 ARG A CA 1
ATOM 861 C C . ARG A 1 113 ? -7.700 -10.964 4.878 1.00 78.69 113 ARG A C 1
ATOM 863 O O . ARG A 1 113 ? -8.230 -10.579 5.913 1.00 78.69 113 ARG A O 1
ATOM 870 N N . GLN A 1 114 ? -8.057 -12.094 4.268 1.00 81.88 114 GLN A N 1
ATOM 871 C CA . GLN A 1 114 ? -9.112 -12.996 4.748 1.00 81.88 114 GLN A CA 1
ATOM 872 C C . GLN A 1 114 ? -8.558 -13.961 5.815 1.00 81.88 114 GLN A C 1
ATOM 874 O O . GLN A 1 114 ? -8.520 -15.176 5.618 1.00 81.88 114 GLN A O 1
ATOM 879 N N . ARG A 1 115 ? -8.037 -13.433 6.925 1.00 79.50 115 ARG A N 1
ATOM 880 C CA . ARG A 1 115 ? -7.469 -14.226 8.030 1.00 79.50 115 ARG A CA 1
ATOM 881 C C . ARG A 1 115 ? -8.099 -13.807 9.353 1.00 79.50 115 ARG A C 1
ATOM 883 O O . ARG A 1 115 ? -8.629 -12.715 9.459 1.00 79.50 115 ARG A O 1
ATOM 890 N N . TYR A 1 116 ? -8.049 -14.695 10.344 1.00 80.06 116 TYR A N 1
ATOM 891 C CA . TYR A 1 116 ? -8.450 -14.355 11.711 1.00 80.06 116 TYR A CA 1
ATOM 892 C C . TYR A 1 116 ? -7.352 -13.572 12.442 1.00 80.06 116 TYR A C 1
ATOM 894 O O . TYR A 1 116 ? -7.623 -12.554 13.063 1.00 80.06 116 TYR A O 1
ATOM 902 N N . TRP A 1 117 ? -6.105 -14.056 12.367 1.00 79.06 117 TRP A N 1
ATOM 903 C CA . TRP A 1 117 ? -4.997 -13.498 13.141 1.00 79.06 117 TRP A CA 1
ATOM 904 C C . TRP A 1 117 ? -4.388 -12.270 12.458 1.00 79.06 117 TRP A C 1
ATOM 906 O O . TRP A 1 117 ? -3.460 -12.384 11.650 1.00 79.06 117 TRP A O 1
ATOM 916 N N . GLY A 1 118 ? -4.941 -11.108 12.782 1.00 73.81 118 GLY A N 1
ATOM 917 C CA . GLY A 1 118 ? -4.466 -9.790 12.380 1.00 73.81 118 GLY A CA 1
ATOM 918 C C . GLY A 1 118 ? -5.339 -8.702 12.996 1.00 73.81 118 GLY A C 1
ATOM 919 O O . GLY A 1 118 ? -6.411 -8.982 13.530 1.00 73.81 118 GLY A O 1
ATOM 920 N N . GLU A 1 119 ? -4.891 -7.458 12.926 1.00 76.62 119 GLU A N 1
ATOM 921 C CA . GLU A 1 119 ? -5.628 -6.326 13.474 1.00 76.62 119 GLU A CA 1
ATOM 922 C C . GLU A 1 119 ? -6.910 -6.079 12.656 1.00 76.62 119 GLU A C 1
ATOM 924 O O . GLU A 1 119 ? -6.846 -6.013 11.420 1.00 76.62 119 GLU A O 1
ATOM 929 N N . PRO A 1 120 ? -8.080 -5.933 13.304 1.00 83.19 120 PRO A N 1
ATOM 930 C CA . PRO A 1 120 ? -9.301 -5.517 12.627 1.00 83.19 120 PRO A CA 1
ATOM 931 C C . PRO A 1 120 ? -9.133 -4.163 11.931 1.00 83.19 120 PRO A C 1
ATOM 933 O O . PRO A 1 120 ? -8.610 -3.213 12.515 1.00 83.19 120 PRO A O 1
ATOM 936 N N . ILE A 1 121 ? -9.602 -4.053 10.687 1.00 84.31 121 ILE A N 1
ATOM 937 C CA . ILE A 1 121 ? -9.626 -2.771 9.976 1.00 84.31 121 ILE A CA 1
ATOM 938 C C . ILE A 1 121 ? -10.746 -1.912 10.595 1.00 84.31 121 ILE A C 1
ATOM 940 O O . ILE A 1 121 ? -11.891 -2.366 10.624 1.00 84.31 121 ILE A O 1
ATOM 944 N N . PRO A 1 122 ? -10.465 -0.687 11.085 1.00 84.56 122 PRO A N 1
ATOM 945 C CA . PRO A 1 122 ? -11.445 0.153 11.778 1.00 84.56 122 PRO A CA 1
ATOM 946 C C . PRO A 1 122 ? -12.390 0.856 10.788 1.00 84.56 122 PRO A C 1
ATOM 948 O O . PRO A 1 122 ? -12.456 2.081 10.726 1.00 84.56 122 PRO A O 1
ATOM 951 N N . VAL A 1 123 ? -13.103 0.071 9.980 1.00 85.75 123 VAL A N 1
ATOM 952 C CA . VAL A 1 123 ? -14.087 0.526 8.992 1.00 85.75 123 VAL A CA 1
ATOM 953 C C . VAL A 1 123 ? -15.374 -0.272 9.172 1.00 85.75 123 VAL A C 1
ATOM 955 O O . VAL A 1 123 ? -15.355 -1.493 9.359 1.00 85.75 123 VAL A O 1
ATOM 958 N N . VAL A 1 124 ? -16.504 0.423 9.104 1.00 88.75 124 VAL A N 1
ATOM 959 C CA . VAL A 1 124 ? -17.846 -0.160 9.097 1.00 88.75 124 VAL A CA 1
ATOM 960 C C . VAL A 1 124 ? -18.536 0.146 7.778 1.00 88.75 124 VAL A C 1
ATOM 962 O O . VAL A 1 124 ? -18.414 1.238 7.240 1.00 88.75 124 VAL A O 1
ATOM 965 N N . PHE A 1 125 ? -19.288 -0.811 7.257 1.00 89.56 125 PHE A N 1
ATOM 966 C CA . PHE A 1 125 ? -20.099 -0.657 6.058 1.00 89.56 125 PHE A CA 1
ATOM 967 C C . PHE A 1 125 ? -21.560 -0.471 6.446 1.00 89.56 125 PHE A C 1
ATOM 969 O O . PHE A 1 125 ? -22.146 -1.339 7.098 1.00 89.56 125 PHE A O 1
ATOM 976 N N . LEU A 1 126 ? -22.169 0.644 6.053 1.00 88.31 126 LEU A N 1
ATOM 977 C CA . LEU A 1 126 ? -23.592 0.888 6.299 1.00 88.31 126 LEU A CA 1
ATOM 978 C C . LEU A 1 126 ? -24.441 -0.152 5.554 1.00 88.31 126 LEU A C 1
ATOM 980 O O . LEU A 1 126 ? -24.250 -0.352 4.356 1.00 88.31 126 LEU A O 1
ATOM 984 N N . LYS A 1 127 ? -25.403 -0.802 6.227 1.00 86.25 127 LYS A N 1
ATOM 985 C CA . LYS A 1 127 ? -26.227 -1.851 5.587 1.00 86.25 127 LYS A CA 1
ATOM 986 C C . LYS A 1 127 ? -27.115 -1.304 4.463 1.00 86.25 127 LYS A C 1
ATOM 988 O O . LYS A 1 127 ? -27.410 -2.034 3.523 1.00 86.25 127 LYS A O 1
ATOM 993 N N . ASP A 1 128 ? -27.508 -0.035 4.552 1.00 83.69 128 ASP A N 1
ATOM 994 C CA . ASP A 1 128 ? -28.412 0.594 3.585 1.00 83.69 128 ASP A CA 1
ATOM 995 C C . ASP A 1 128 ? -27.704 0.977 2.275 1.00 83.69 128 ASP A C 1
ATOM 997 O O . ASP A 1 128 ? -28.267 0.810 1.195 1.00 83.69 128 ASP A O 1
ATOM 1001 N N . THR A 1 129 ? -26.485 1.520 2.364 1.00 82.69 129 THR A N 1
ATOM 1002 C CA . THR A 1 129 ? -25.758 2.098 1.218 1.00 82.69 129 THR A CA 1
ATOM 1003 C C . THR A 1 129 ? -24.541 1.282 0.790 1.00 82.69 129 THR A C 1
ATOM 1005 O O . THR A 1 129 ? -24.067 1.450 -0.330 1.00 82.69 129 THR A O 1
ATOM 1008 N N . GLY A 1 130 ? -24.017 0.415 1.660 1.00 82.56 130 GLY A N 1
ATOM 1009 C CA . GLY A 1 130 ? -22.738 -0.269 1.461 1.00 82.56 130 GLY A CA 1
ATOM 1010 C C . GLY A 1 130 ? -21.517 0.650 1.574 1.00 82.56 130 GLY A C 1
ATOM 1011 O O . GLY A 1 130 ? -20.410 0.230 1.250 1.00 82.56 130 GLY A O 1
ATOM 1012 N N . GLU A 1 131 ? -21.697 1.898 2.009 1.00 87.12 131 GLU A N 1
ATOM 1013 C CA . GLU A 1 131 ? -20.613 2.871 2.145 1.00 87.12 131 GLU A CA 1
ATOM 1014 C C . GLU A 1 131 ? -19.711 2.525 3.335 1.00 87.12 131 GLU A C 1
ATOM 1016 O O . GLU A 1 131 ? -20.208 2.248 4.429 1.00 87.12 131 GLU A O 1
ATOM 1021 N N . GLY A 1 132 ? -18.394 2.538 3.106 1.00 86.06 132 GLY A N 1
ATOM 1022 C CA . GLY A 1 132 ? -17.378 2.311 4.131 1.00 86.06 132 GLY A CA 1
ATOM 1023 C C . GLY A 1 132 ? -17.072 3.592 4.902 1.00 86.06 132 GLY A C 1
ATOM 1024 O O . GLY A 1 132 ? -16.536 4.543 4.339 1.00 86.06 132 GLY A O 1
ATOM 1025 N N . VAL A 1 133 ? -17.385 3.596 6.193 1.00 85.88 133 VAL A N 1
ATOM 1026 C CA . VAL A 1 133 ? -17.179 4.711 7.120 1.00 85.88 133 VAL A CA 1
ATOM 1027 C C . VAL A 1 133 ? -16.097 4.316 8.135 1.00 85.88 133 VAL A C 1
ATOM 1029 O O . VAL A 1 133 ? -16.187 3.232 8.718 1.00 85.88 133 VAL A O 1
ATOM 1032 N N . PRO A 1 134 ? -15.056 5.140 8.355 1.00 85.81 134 PRO A N 1
ATOM 1033 C CA . PRO A 1 134 ? -14.049 4.860 9.374 1.00 85.81 134 PRO A CA 1
ATOM 1034 C C . PRO A 1 134 ? -14.637 5.001 10.783 1.00 85.81 134 PRO A C 1
ATOM 1036 O O . PRO A 1 134 ? -15.470 5.873 11.035 1.00 85.81 134 PRO A O 1
ATOM 1039 N N . LEU A 1 135 ? -14.181 4.163 11.714 1.00 81.00 135 LEU A N 1
ATOM 1040 C CA . LEU A 1 135 ? -14.546 4.291 13.124 1.00 81.00 135 LEU A CA 1
ATOM 1041 C C . LEU A 1 135 ? -13.922 5.555 13.741 1.00 81.00 135 LEU A C 1
ATOM 1043 O O . LEU A 1 135 ? -12.791 5.909 13.395 1.00 81.00 135 LEU A O 1
ATOM 1047 N N . PRO A 1 136 ? -14.620 6.227 14.675 1.00 80.69 136 PRO A N 1
ATOM 1048 C CA . PRO A 1 136 ? -14.057 7.363 15.393 1.00 80.69 136 PRO A CA 1
ATOM 1049 C C . PRO A 1 136 ? -12.918 6.917 16.319 1.00 80.69 136 PRO A C 1
ATOM 1051 O O . PRO A 1 136 ? -12.949 5.817 16.871 1.00 80.69 136 PRO A O 1
ATOM 1054 N N . GLU A 1 137 ? -11.945 7.801 16.563 1.00 76.50 137 GLU A N 1
ATOM 1055 C CA . GLU A 1 137 ? -10.789 7.511 17.431 1.00 76.50 137 GLU A CA 1
ATOM 1056 C C . GLU A 1 137 ? -11.193 7.065 18.848 1.00 76.50 137 GLU A C 1
ATOM 1058 O O . GLU A 1 137 ? -10.491 6.274 19.468 1.00 76.50 137 GLU A O 1
ATOM 1063 N N . SER A 1 138 ? -12.358 7.502 19.341 1.00 78.38 138 SER A N 1
ATOM 1064 C CA . SER A 1 138 ? -12.903 7.105 20.645 1.00 78.38 138 SER A CA 1
ATOM 1065 C C . SER A 1 138 ? -13.302 5.630 20.748 1.00 78.38 138 SER A C 1
ATOM 1067 O O . SER A 1 138 ? -13.424 5.119 21.858 1.00 78.38 138 SER A O 1
ATOM 1069 N N . GLU A 1 139 ? -13.558 4.958 19.622 1.00 76.06 139 GLU A N 1
ATOM 1070 C CA . GLU A 1 139 ? -13.823 3.512 19.588 1.00 76.06 139 GLU A CA 1
ATOM 1071 C C . GLU A 1 139 ? -12.547 2.681 19.433 1.00 76.06 139 GLU A C 1
ATOM 1073 O O . GLU A 1 139 ? -12.587 1.452 19.519 1.00 76.06 139 GLU A O 1
ATOM 1078 N N . LEU A 1 140 ? -11.404 3.328 19.207 1.00 79.25 140 LEU A N 1
ATOM 1079 C CA . LEU A 1 140 ? -10.134 2.631 19.147 1.00 79.25 140 LEU A CA 1
ATOM 1080 C C . LEU A 1 140 ? -9.647 2.359 20.583 1.00 79.25 140 LEU A C 1
ATOM 1082 O O . LEU A 1 140 ? -9.671 3.250 21.432 1.00 79.25 140 LEU A O 1
ATOM 1086 N N . PRO A 1 141 ? -9.168 1.142 20.883 1.00 73.50 141 PRO A N 1
ATOM 1087 C CA . PRO A 1 141 ? -8.865 0.073 19.941 1.00 73.50 141 PRO A CA 1
ATOM 1088 C C . PRO A 1 141 ? -10.037 -0.864 19.619 1.00 73.50 141 PRO A C 1
ATOM 1090 O O . PRO A 1 141 ? -10.718 -1.364 20.514 1.00 73.50 141 PRO A O 1
ATOM 1093 N N . LEU A 1 142 ? -10.180 -1.213 18.336 1.00 79.69 142 LEU A N 1
ATOM 1094 C CA . LEU A 1 142 ? -11.089 -2.278 17.921 1.00 79.69 142 LEU A CA 1
ATOM 1095 C C . LEU A 1 142 ? -10.471 -3.642 18.261 1.00 79.69 142 LEU A C 1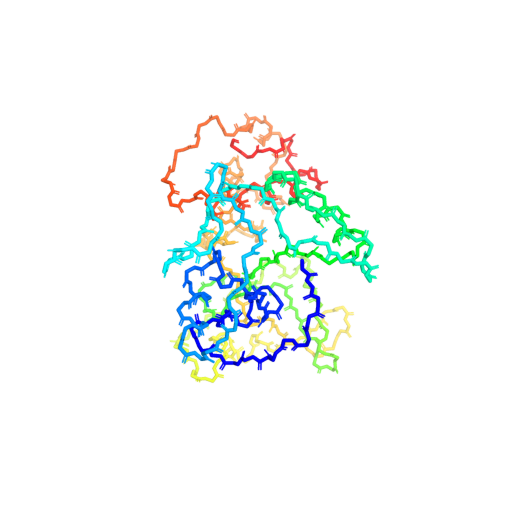
ATOM 1097 O O . LEU A 1 142 ? -9.631 -4.164 17.526 1.00 79.69 142 LEU A O 1
ATOM 1101 N N . ALA A 1 143 ? -10.879 -4.201 19.399 1.00 81.94 143 ALA A N 1
ATOM 1102 C CA . ALA A 1 143 ? -10.403 -5.497 19.861 1.00 81.94 143 ALA A CA 1
ATOM 1103 C C . ALA A 1 143 ? -10.861 -6.634 18.930 1.00 81.94 143 ALA A C 1
ATOM 1105 O O . ALA A 1 143 ? -12.023 -6.688 18.508 1.00 81.94 143 ALA A O 1
ATOM 1106 N N . LEU A 1 144 ? -9.936 -7.555 18.641 1.00 83.00 144 LEU A N 1
ATOM 1107 C CA . LEU A 1 144 ? -10.226 -8.787 17.913 1.00 83.00 144 LEU A CA 1
ATOM 1108 C C . LEU A 1 144 ? -11.154 -9.669 18.775 1.00 83.00 144 LEU A C 1
ATOM 1110 O O . LEU A 1 144 ? -10.841 -9.887 19.947 1.00 83.00 144 LEU A O 1
ATOM 1114 N N . PRO A 1 145 ? -12.287 -10.161 18.242 1.00 83.62 145 PRO A N 1
ATOM 1115 C CA . PRO A 1 145 ? -13.199 -11.000 19.008 1.00 83.62 145 PRO A CA 1
ATOM 1116 C C . PRO A 1 145 ? -12.597 -12.387 19.210 1.00 83.62 145 PRO A C 1
ATOM 1118 O O . PRO A 1 145 ? -12.071 -12.967 18.265 1.00 83.62 145 PRO A O 1
ATOM 1121 N N . GLU A 1 146 ? -12.736 -12.944 20.410 1.00 81.38 146 GLU A N 1
ATOM 1122 C CA . GLU A 1 146 ? -12.378 -14.338 20.661 1.00 81.38 146 GLU A CA 1
ATOM 1123 C C . GLU A 1 146 ? -13.341 -15.268 19.908 1.00 81.38 146 GLU A C 1
ATOM 1125 O O . GLU A 1 146 ? -14.564 -15.142 20.003 1.00 81.38 146 GLU A O 1
ATOM 1130 N N . LEU A 1 147 ? -12.780 -16.192 19.131 1.00 79.81 147 LEU A N 1
ATOM 1131 C CA . LEU A 1 147 ? -13.514 -17.231 18.415 1.00 79.81 147 LEU A CA 1
ATOM 1132 C C . LEU A 1 147 ? -12.967 -18.602 18.812 1.00 79.81 147 LEU A C 1
ATOM 1134 O O . LEU A 1 147 ? -11.762 -18.767 18.939 1.00 79.81 147 LEU A O 1
ATOM 1138 N N . ASP A 1 148 ? -13.840 -19.598 18.947 1.00 74.25 148 ASP A N 1
ATOM 1139 C CA . ASP A 1 148 ? -13.419 -20.980 19.228 1.00 74.25 148 ASP A CA 1
ATOM 1140 C C . ASP A 1 148 ? -12.988 -21.734 17.953 1.00 74.25 148 ASP A C 1
ATOM 1142 O O . ASP A 1 148 ? -12.261 -22.724 18.018 1.00 74.25 148 ASP A O 1
ATOM 1146 N N . ASP A 1 149 ? -13.434 -21.270 16.777 1.00 75.00 149 ASP A N 1
ATOM 1147 C CA . ASP A 1 149 ? -13.205 -21.930 15.489 1.00 75.00 149 ASP A CA 1
ATOM 1148 C C . ASP A 1 149 ? -12.677 -20.973 14.404 1.00 75.00 149 ASP A C 1
ATOM 1150 O O . ASP A 1 149 ? -13.425 -20.269 13.714 1.00 75.00 149 ASP A O 1
ATOM 1154 N N . PHE A 1 150 ? -11.363 -21.036 14.186 1.00 72.94 150 PHE A N 1
ATOM 1155 C CA . PHE A 1 150 ? -10.628 -20.229 13.206 1.00 72.94 150 PHE A CA 1
ATOM 1156 C C . PHE A 1 150 ? -10.579 -20.832 11.797 1.00 72.94 150 PHE A C 1
ATOM 1158 O O . PHE A 1 150 ? -9.900 -20.288 10.920 1.00 72.94 150 PHE A O 1
ATOM 1165 N N . THR A 1 151 ? -11.236 -21.970 11.560 1.00 73.44 151 THR A N 1
ATOM 1166 C CA . THR A 1 151 ? -11.164 -22.638 10.256 1.00 73.44 151 THR A CA 1
ATOM 1167 C C . THR A 1 151 ? -11.775 -21.770 9.150 1.00 73.44 151 THR A C 1
ATOM 1169 O O . THR A 1 151 ? -12.796 -21.108 9.378 1.00 73.44 151 THR A O 1
ATOM 1172 N N . PRO A 1 152 ? -11.189 -21.757 7.936 1.00 69.62 152 PRO A N 1
ATOM 1173 C CA . PRO A 1 152 ? -11.802 -21.098 6.791 1.00 69.62 152 PRO A CA 1
ATOM 1174 C C . PRO A 1 152 ? -13.211 -21.644 6.559 1.00 69.62 152 PRO A C 1
ATOM 1176 O O . PRO A 1 152 ? -13.426 -22.852 6.556 1.00 69.62 152 PRO A O 1
ATOM 1179 N N . THR A 1 153 ? -14.166 -20.753 6.325 1.00 62.62 153 THR A N 1
ATOM 1180 C CA . THR A 1 153 ? -15.591 -21.079 6.141 1.00 62.62 153 THR A CA 1
ATOM 1181 C C . THR A 1 153 ? -15.879 -21.878 4.865 1.00 62.62 153 THR A C 1
ATOM 1183 O O . THR A 1 153 ? -16.992 -22.361 4.682 1.00 62.62 153 THR A O 1
ATOM 1186 N N . GLY A 1 154 ? -14.905 -22.008 3.954 1.00 63.97 154 GLY A N 1
ATOM 1187 C CA . GLY A 1 154 ? -15.061 -22.680 2.657 1.00 63.97 154 GLY A CA 1
ATOM 1188 C C . GLY A 1 154 ? -15.896 -21.895 1.634 1.00 63.97 154 GLY A C 1
ATOM 1189 O O . GLY A 1 154 ? -15.851 -22.207 0.449 1.00 63.97 154 GLY A O 1
ATOM 1190 N N . THR A 1 155 ? -16.600 -20.843 2.063 1.00 62.59 155 THR A N 1
ATOM 1191 C CA . THR A 1 155 ? -17.428 -19.949 1.234 1.00 62.59 155 THR A CA 1
ATOM 1192 C C . THR A 1 155 ? -16.660 -18.742 0.685 1.00 62.59 155 THR A C 1
ATOM 1194 O O . THR A 1 155 ? -17.232 -17.924 -0.028 1.00 62.59 155 THR A O 1
ATOM 1197 N N . GLY A 1 156 ? -15.365 -18.623 1.005 1.00 67.56 156 GLY A N 1
ATOM 1198 C CA . GLY A 1 156 ? -14.519 -17.483 0.635 1.00 67.56 156 GLY A CA 1
ATOM 1199 C C . GLY A 1 156 ? -14.620 -16.286 1.587 1.00 67.56 156 GLY A C 1
ATOM 1200 O O . GLY A 1 156 ? -13.885 -15.317 1.416 1.00 67.56 156 GLY A O 1
ATOM 1201 N N . GLU A 1 157 ? -15.481 -16.352 2.606 1.00 72.81 157 GLU A N 1
ATOM 1202 C CA . GLU A 1 157 ? -15.577 -15.305 3.624 1.00 72.81 157 GLU A CA 1
ATOM 1203 C C . GLU A 1 157 ? -14.478 -15.426 4.698 1.00 72.81 157 GLU A C 1
ATOM 1205 O O . GLU A 1 157 ? -14.086 -16.543 5.059 1.00 72.81 157 GLU A O 1
ATOM 1210 N N . PRO A 1 158 ? -13.990 -14.301 5.258 1.00 79.88 158 PRO A N 1
ATOM 1211 C CA . PRO A 1 158 ? -13.025 -14.325 6.352 1.00 79.88 158 PRO A CA 1
ATOM 1212 C C . PRO A 1 158 ? -13.570 -15.043 7.597 1.00 79.88 158 PRO A C 1
ATOM 1214 O O . PRO A 1 158 ? -14.760 -14.929 7.884 1.00 79.88 158 PRO A O 1
ATOM 1217 N N . PRO A 1 159 ? -12.720 -15.690 8.416 1.00 80.00 159 PRO A N 1
ATOM 1218 C CA . PRO A 1 159 ? -13.160 -16.355 9.648 1.00 80.00 159 PRO A CA 1
ATOM 1219 C C . PRO A 1 159 ? -13.919 -15.445 10.628 1.00 80.00 159 PRO A C 1
ATOM 1221 O O . PRO A 1 159 ? -14.794 -15.919 11.348 1.00 80.00 159 PRO A O 1
ATOM 1224 N N . LEU A 1 160 ? -13.633 -14.135 10.623 1.00 81.75 160 LEU A N 1
ATOM 1225 C CA . LEU A 1 160 ? -14.340 -13.147 11.444 1.00 81.75 160 LEU A CA 1
ATOM 1226 C C . LEU A 1 160 ? -15.825 -13.012 11.087 1.00 81.75 160 LEU A C 1
ATOM 1228 O O . LEU A 1 160 ? -16.597 -12.566 11.931 1.00 81.75 160 LEU A O 1
ATOM 1232 N N . SER A 1 161 ? -16.266 -13.449 9.899 1.00 80.25 161 SER A N 1
ATOM 1233 C CA . SER A 1 161 ? -17.692 -13.447 9.549 1.00 80.25 161 SER A CA 1
ATOM 1234 C C . SER A 1 161 ? -18.532 -14.370 10.443 1.00 80.25 161 SER A C 1
ATOM 1236 O O . SER A 1 161 ? -19.729 -14.131 10.600 1.00 80.25 161 SER A O 1
ATOM 1238 N N . LYS A 1 162 ? -17.912 -15.362 11.103 1.00 80.00 162 LYS A N 1
ATOM 1239 C CA . LYS A 1 162 ? -18.571 -16.240 12.085 1.00 80.00 162 LYS A CA 1
ATOM 1240 C C . LYS A 1 162 ? -18.980 -15.504 13.369 1.00 80.00 162 LYS A C 1
ATOM 1242 O O . LYS A 1 162 ? -19.923 -15.925 14.037 1.00 80.00 162 LYS A O 1
ATOM 1247 N N . ALA A 1 163 ? -18.303 -14.408 13.716 1.00 82.69 163 ALA A N 1
ATOM 1248 C CA . ALA A 1 163 ? -18.570 -13.621 14.919 1.00 82.69 163 ALA A CA 1
ATOM 1249 C C . ALA A 1 163 ? -19.754 -12.659 14.709 1.00 82.69 163 ALA A C 1
ATOM 1251 O O . ALA A 1 163 ? -19.577 -11.445 14.733 1.00 82.69 163 ALA A O 1
ATOM 1252 N N . VAL A 1 164 ? -20.969 -13.174 14.480 1.00 83.38 164 VAL A N 1
ATOM 1253 C CA . VAL A 1 164 ? -22.132 -12.352 14.073 1.00 83.38 164 VAL A CA 1
ATOM 1254 C C . VAL A 1 164 ? -22.397 -11.185 15.034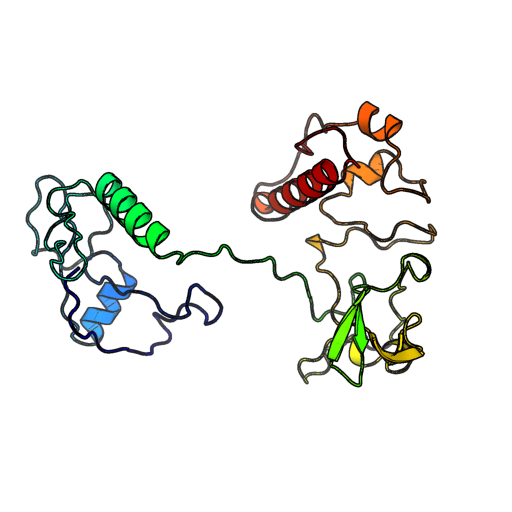 1.00 83.38 164 VAL A C 1
ATOM 1256 O O . VAL A 1 164 ? -22.604 -10.062 14.585 1.00 83.38 164 VAL A O 1
ATOM 1259 N N . SER A 1 165 ? -22.297 -11.411 16.347 1.00 84.12 165 SER A N 1
ATOM 1260 C CA . SER A 1 165 ? -22.483 -10.372 17.373 1.00 84.12 165 SER A CA 1
ATOM 1261 C C . SER A 1 165 ? -21.432 -9.259 17.335 1.00 84.12 165 SER A C 1
ATOM 1263 O O . SER A 1 165 ? -21.708 -8.144 17.766 1.00 84.12 165 SER A O 1
ATOM 1265 N N . TRP A 1 166 ? -20.229 -9.552 16.843 1.00 85.94 166 TRP A N 1
ATOM 1266 C CA . TRP A 1 166 ? -19.165 -8.568 16.668 1.00 85.94 166 TRP A CA 1
ATOM 1267 C C . TRP A 1 166 ? -19.242 -7.903 15.292 1.00 85.94 166 TRP A C 1
ATOM 1269 O O . TRP A 1 166 ? -18.965 -6.718 15.157 1.00 85.94 166 TRP A O 1
ATOM 1279 N N . VAL A 1 167 ? -19.639 -8.636 14.256 1.00 86.19 167 VAL A N 1
ATOM 1280 C CA . VAL A 1 167 ? -19.741 -8.115 12.889 1.00 86.19 167 VAL A CA 1
ATOM 1281 C C . VAL A 1 167 ? -20.911 -7.145 12.746 1.00 86.19 167 VAL A C 1
ATOM 1283 O O . VAL A 1 167 ? -20.785 -6.135 12.052 1.00 86.19 167 VAL A O 1
ATOM 1286 N N . GLU A 1 168 ? -22.041 -7.418 13.393 1.00 87.00 168 GLU A N 1
ATOM 1287 C CA . GLU A 1 168 ? -23.187 -6.515 13.397 1.00 87.00 168 GLU A CA 1
ATOM 1288 C C . GLU A 1 168 ? -22.987 -5.388 14.412 1.00 87.00 168 GLU A C 1
ATOM 1290 O O . GLU A 1 168 ? -22.830 -5.618 15.608 1.00 87.00 168 GLU A O 1
ATOM 1295 N N . THR A 1 169 ? -22.993 -4.147 13.932 1.00 86.50 169 THR A N 1
ATOM 1296 C CA . THR A 1 169 ? -22.858 -2.954 14.773 1.00 86.50 169 THR A CA 1
ATOM 1297 C C . THR A 1 169 ? -23.788 -1.851 14.277 1.00 86.50 169 THR A C 1
ATOM 1299 O O . THR A 1 169 ? -24.464 -2.003 13.261 1.00 86.50 169 THR A O 1
ATOM 1302 N N . ALA A 1 170 ? -23.854 -0.737 14.990 1.00 84.50 170 ALA A N 1
ATOM 1303 C CA . ALA A 1 170 ? -24.403 0.504 14.463 1.00 84.50 170 ALA A CA 1
ATOM 1304 C C . ALA A 1 170 ? -23.260 1.498 14.250 1.00 84.50 170 ALA A C 1
ATOM 1306 O O . ALA A 1 170 ? -22.265 1.455 14.972 1.00 84.50 170 ALA A O 1
ATOM 1307 N N . ASP A 1 171 ? -23.397 2.372 13.260 1.00 80.94 171 ASP A N 1
ATOM 1308 C CA . ASP A 1 171 ? -22.538 3.549 13.156 1.00 80.94 171 ASP A CA 1
ATOM 1309 C C . ASP A 1 171 ? -22.949 4.561 14.237 1.00 80.94 171 ASP A C 1
ATOM 1311 O O . ASP A 1 171 ? -24.117 4.942 14.310 1.00 80.94 171 ASP A O 1
ATOM 1315 N N . LEU A 1 172 ? -22.007 5.010 15.071 1.00 72.44 172 LEU A N 1
ATOM 1316 C CA . LEU A 1 172 ? -22.270 6.015 16.107 1.00 72.44 172 LEU A CA 1
ATOM 1317 C C . LEU A 1 172 ? -22.650 7.382 15.529 1.00 72.44 172 LEU A C 1
ATOM 1319 O O . LEU A 1 172 ? -23.388 8.127 16.173 1.00 72.44 172 LEU A O 1
ATOM 1323 N N . SER A 1 173 ? -22.154 7.724 14.337 1.00 72.44 173 SER A N 1
ATOM 1324 C CA . SER A 1 173 ? -22.373 9.050 13.746 1.00 72.44 173 SER A CA 1
ATOM 1325 C C . SER A 1 173 ? -23.789 9.196 13.193 1.00 72.44 173 SER A C 1
ATOM 1327 O O . SER A 1 173 ? -24.434 10.227 13.382 1.00 72.44 173 SER A O 1
ATOM 1329 N N . SER A 1 174 ? -24.293 8.160 12.518 1.00 73.94 174 SER A N 1
ATOM 1330 C CA . SER A 1 174 ? -25.622 8.159 11.895 1.00 73.94 174 SER A CA 1
ATOM 1331 C C . SER A 1 174 ? -26.683 7.359 12.656 1.00 73.94 174 SER A C 1
ATOM 1333 O O . SER A 1 174 ? -27.868 7.480 12.345 1.00 73.94 174 SER A O 1
ATOM 1335 N N . GLY A 1 175 ? -26.290 6.531 13.630 1.00 80.00 175 GLY A N 1
ATOM 1336 C CA . GLY A 1 175 ? -27.172 5.609 14.357 1.00 80.00 175 GLY A CA 1
ATOM 1337 C C . GLY A 1 175 ? -27.712 4.456 13.503 1.00 80.00 175 GLY A C 1
ATOM 1338 O O . GLY A 1 175 ? -28.590 3.716 13.949 1.00 80.00 175 GLY A O 1
ATOM 1339 N N . LYS A 1 176 ? -27.236 4.314 12.261 1.00 84.75 176 LYS A N 1
ATOM 1340 C CA . LYS A 1 176 ? -27.740 3.332 11.297 1.00 84.75 176 LYS A CA 1
ATOM 1341 C C . LYS A 1 176 ? -27.100 1.959 11.500 1.00 84.75 176 LYS A C 1
ATOM 1343 O O . LYS A 1 176 ? -25.945 1.879 11.924 1.00 84.75 176 LYS A O 1
ATOM 1348 N N . PRO A 1 177 ? -27.809 0.870 11.156 1.00 89.44 177 PRO A N 1
ATOM 1349 C CA . PRO A 1 177 ? -27.235 -0.466 11.196 1.00 89.44 177 PRO A CA 1
ATOM 1350 C C . PRO A 1 177 ? -26.075 -0.591 10.198 1.00 89.44 177 PRO A C 1
ATOM 1352 O O . PRO A 1 177 ? -26.189 -0.239 9.022 1.00 89.44 177 PRO A O 1
ATOM 1355 N N . ALA A 1 178 ? -24.962 -1.134 10.672 1.00 88.94 178 ALA A N 1
ATOM 1356 C CA . ALA A 1 178 ? -23.716 -1.276 9.939 1.00 88.94 178 ALA A CA 1
ATOM 1357 C C . ALA A 1 178 ? -23.100 -2.671 10.149 1.00 88.94 178 ALA A C 1
ATOM 1359 O O . ALA A 1 178 ? -23.503 -3.453 11.016 1.00 88.94 178 ALA A O 1
ATOM 1360 N N . ARG A 1 179 ? -22.124 -3.006 9.312 1.00 89.38 179 ARG A N 1
ATOM 1361 C CA . ARG A 1 179 ? -21.359 -4.251 9.358 1.00 89.38 179 ARG A CA 1
ATOM 1362 C C . ARG A 1 179 ? -19.875 -3.915 9.462 1.00 89.38 179 ARG A C 1
ATOM 1364 O O . ARG A 1 179 ? -19.370 -3.201 8.605 1.00 89.38 179 ARG A O 1
ATOM 1371 N N . ARG A 1 180 ? -19.167 -4.424 10.469 1.00 88.25 180 ARG A N 1
ATOM 1372 C CA . ARG A 1 180 ? -17.707 -4.254 10.571 1.00 88.25 180 ARG A CA 1
ATOM 1373 C C . ARG A 1 180 ? -16.995 -4.935 9.399 1.00 88.25 180 ARG A C 1
ATOM 1375 O O . ARG A 1 180 ? -17.451 -5.978 8.918 1.00 88.25 180 ARG A O 1
ATOM 1382 N N . GLU A 1 181 ? -15.881 -4.356 8.953 1.00 86.75 181 GLU A N 1
ATOM 1383 C CA . GLU A 1 181 ? -14.960 -5.026 8.034 1.00 86.75 181 GLU A CA 1
ATOM 1384 C C . GLU A 1 181 ? -14.479 -6.342 8.665 1.00 86.75 181 GLU A C 1
ATOM 1386 O O . GLU A 1 181 ? -14.104 -6.406 9.835 1.00 86.75 181 GLU A O 1
ATOM 1391 N N . THR A 1 182 ? -14.549 -7.415 7.882 1.00 85.00 182 THR A N 1
ATOM 1392 C CA . THR A 1 182 ? -14.226 -8.779 8.333 1.00 85.00 182 THR A CA 1
ATOM 1393 C C . THR A 1 182 ? -12.834 -9.213 7.892 1.00 85.00 182 THR A C 1
ATOM 1395 O O . THR A 1 182 ? -12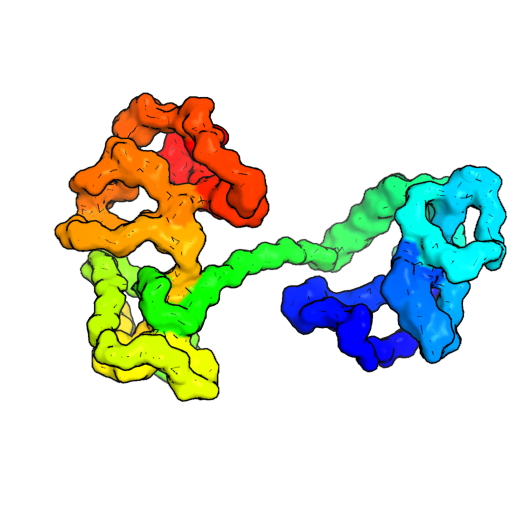.324 -10.223 8.372 1.00 85.00 182 THR A O 1
ATOM 1398 N N . ASN A 1 183 ? -12.208 -8.464 6.984 1.00 85.19 183 ASN A N 1
ATOM 1399 C CA . ASN A 1 183 ? -10.803 -8.625 6.660 1.00 85.19 183 ASN A CA 1
ATOM 1400 C C . ASN A 1 183 ? -9.919 -7.986 7.735 1.00 85.19 183 ASN A C 1
ATOM 1402 O O . ASN A 1 183 ? -10.232 -6.935 8.292 1.00 85.19 183 ASN A O 1
ATOM 1406 N N . THR A 1 184 ? -8.765 -8.595 7.970 1.00 80.81 184 THR A N 1
ATOM 1407 C CA . THR A 1 184 ? -7.745 -8.060 8.870 1.00 80.81 184 THR A CA 1
ATOM 1408 C C . THR A 1 184 ? -6.637 -7.372 8.088 1.00 80.81 184 THR A C 1
ATOM 1410 O O . THR A 1 184 ? -6.440 -7.609 6.887 1.00 80.81 184 THR A O 1
ATOM 1413 N N . MET A 1 185 ? -5.868 -6.542 8.786 1.00 78.50 185 MET A N 1
ATOM 1414 C CA . MET A 1 185 ? -4.620 -6.002 8.264 1.00 78.50 185 MET A CA 1
ATOM 1415 C C . MET A 1 185 ? -3.609 -7.136 7.997 1.00 78.50 185 MET A C 1
ATOM 1417 O O . MET A 1 185 ? -3.654 -8.195 8.638 1.00 78.50 185 MET A O 1
ATOM 1421 N N . PRO A 1 186 ? -2.715 -6.976 7.005 1.00 70.81 186 PRO A N 1
ATOM 1422 C CA . PRO A 1 186 ? -1.682 -7.959 6.724 1.00 70.81 186 PRO A CA 1
ATOM 1423 C C . PRO A 1 186 ? -0.608 -7.896 7.807 1.00 70.81 186 PRO A C 1
ATOM 1425 O O . PRO A 1 186 ? -0.325 -6.829 8.330 1.00 70.81 186 PRO A O 1
ATOM 1428 N N . GLN A 1 187 ? 0.078 -9.007 8.076 1.00 64.25 187 GLN A N 1
ATOM 1429 C CA . GLN A 1 187 ? 1.127 -9.044 9.104 1.00 64.25 187 GLN A CA 1
ATOM 1430 C C . GLN A 1 187 ? 2.222 -7.988 8.866 1.00 64.25 187 GLN A C 1
ATOM 1432 O O . GLN A 1 187 ? 2.672 -7.362 9.804 1.00 64.25 187 GLN A O 1
ATOM 1437 N N . TRP A 1 188 ? 2.593 -7.658 7.623 1.00 56.34 188 TRP A N 1
ATOM 1438 C CA . TRP A 1 188 ? 3.543 -6.556 7.345 1.00 56.34 188 TRP A CA 1
ATOM 1439 C C . TRP A 1 188 ? 3.023 -5.146 7.666 1.00 56.34 188 TRP A C 1
ATOM 1441 O O . TRP A 1 188 ? 3.797 -4.191 7.674 1.00 56.34 188 TRP A O 1
ATOM 1451 N N . ALA A 1 189 ? 1.733 -5.024 7.960 1.00 52.53 189 ALA A N 1
ATOM 1452 C CA . ALA A 1 189 ? 1.092 -3.857 8.544 1.00 52.53 189 ALA A CA 1
ATOM 1453 C C . ALA A 1 189 ? 0.763 -4.051 10.037 1.00 52.53 189 ALA A C 1
ATOM 1455 O O . ALA A 1 189 ? 0.225 -3.146 10.644 1.00 52.53 189 ALA A O 1
ATOM 1456 N N . GLY A 1 190 ? 1.097 -5.180 10.652 1.00 44.19 190 GLY A N 1
ATOM 1457 C CA . GLY A 1 190 ? 0.776 -5.487 12.044 1.00 44.19 190 GLY A CA 1
ATOM 1458 C C . GLY A 1 190 ? 1.961 -6.142 12.737 1.00 44.19 190 GLY A C 1
ATOM 1459 O O . GLY A 1 190 ? 2.266 -7.307 12.494 1.00 44.19 190 GLY A O 1
ATOM 1460 N N . SER A 1 191 ? 2.674 -5.402 13.582 1.00 34.28 191 SER A N 1
ATOM 1461 C CA . SER A 1 191 ? 3.653 -5.988 14.492 1.00 34.28 191 SER A CA 1
ATOM 1462 C C . SER A 1 191 ? 3.155 -5.911 15.916 1.00 34.28 191 SER A C 1
ATOM 1464 O O . SER A 1 191 ? 3.189 -4.855 16.538 1.00 34.28 191 SER A O 1
ATOM 1466 N N . CYS A 1 192 ? 2.868 -7.094 16.441 1.00 31.34 192 CYS A N 1
ATOM 1467 C CA . CYS A 1 192 ? 2.730 -7.410 17.854 1.00 31.34 192 CYS A CA 1
ATOM 1468 C C . CYS A 1 192 ? 1.428 -6.924 18.500 1.00 31.34 192 CYS A C 1
ATOM 1470 O O . CYS A 1 192 ? 1.370 -5.911 19.194 1.00 31.34 192 CYS A O 1
ATOM 1472 N N . CYS A 1 193 ? 0.416 -7.785 18.398 1.00 28.89 193 CYS A N 1
ATOM 1473 C CA . CYS A 1 193 ? -0.431 -8.073 19.544 1.00 28.89 193 CYS A CA 1
ATOM 1474 C C . CYS A 1 193 ? 0.460 -8.603 20.678 1.00 28.89 193 CYS A C 1
ATOM 1476 O O . CYS A 1 193 ? 0.999 -9.699 20.563 1.00 28.89 193 CYS A O 1
ATOM 1478 N N . ASP A 1 194 ? 0.620 -7.824 21.745 1.00 29.23 194 ASP A N 1
ATOM 1479 C CA . ASP A 1 194 ? 0.663 -8.381 23.094 1.00 29.23 194 ASP A CA 1
ATOM 1480 C C . ASP A 1 194 ? 0.320 -7.311 24.148 1.00 29.23 194 ASP A C 1
ATOM 1482 O O . ASP A 1 194 ? 1.031 -6.330 24.352 1.00 29.23 194 ASP A O 1
ATOM 1486 N N . ASN A 1 195 ? -0.812 -7.560 24.810 1.00 30.03 195 ASN A N 1
ATOM 1487 C CA . ASN A 1 195 ? -1.184 -7.211 26.182 1.00 30.03 195 ASN A CA 1
ATOM 1488 C C . ASN A 1 195 ? -1.157 -5.734 26.631 1.00 30.03 195 ASN A C 1
ATOM 1490 O O . ASN A 1 195 ? -0.202 -5.238 27.223 1.00 30.03 195 ASN A O 1
ATOM 1494 N N . GLY A 1 196 ? -2.334 -5.101 26.549 1.00 32.41 196 GLY A N 1
ATOM 1495 C CA . GLY A 1 196 ? -2.854 -4.321 27.682 1.00 32.41 196 GLY A CA 1
ATOM 1496 C C . GLY A 1 196 ? -2.492 -2.837 27.779 1.00 32.41 196 GLY A C 1
ATOM 1497 O O . GLY A 1 196 ? -2.815 -2.223 28.794 1.00 32.41 196 GLY A O 1
ATOM 1498 N N . ALA A 1 197 ? -1.881 -2.228 26.762 1.00 29.86 197 ALA A N 1
ATOM 1499 C CA . ALA A 1 197 ? -1.684 -0.778 26.733 1.00 29.86 197 ALA A CA 1
ATOM 1500 C C . ALA A 1 197 ? -2.795 -0.092 25.924 1.00 29.86 197 ALA A C 1
ATOM 1502 O O . ALA A 1 197 ? -2.814 -0.101 24.694 1.00 29.86 197 ALA A O 1
ATOM 1503 N N . MET A 1 198 ? -3.742 0.479 26.667 1.00 31.28 198 MET A N 1
ATOM 1504 C CA . MET A 1 198 ? -4.776 1.402 26.208 1.00 31.28 198 MET A CA 1
ATOM 1505 C C . MET A 1 198 ? -4.119 2.490 25.332 1.00 31.28 198 MET A C 1
ATOM 1507 O O . MET A 1 198 ? -3.188 3.146 25.793 1.00 31.28 198 MET A O 1
ATOM 1511 N N . SER A 1 199 ? -4.589 2.664 24.089 1.00 31.95 199 SER A N 1
ATOM 1512 C CA . SER A 1 199 ? -4.163 3.708 23.133 1.00 31.95 199 SER A CA 1
ATOM 1513 C C . SER A 1 199 ? -2.805 3.494 22.423 1.00 31.95 199 SER A C 1
ATOM 1515 O O . SER A 1 199 ? -1.881 4.304 22.470 1.00 31.95 199 SER A O 1
ATOM 1517 N N . SER A 1 200 ? -2.657 2.356 21.737 1.00 36.00 200 SER A N 1
ATOM 1518 C CA . SER A 1 200 ? -1.501 2.057 20.864 1.00 36.00 200 SER A CA 1
ATOM 1519 C C . SER A 1 200 ? -1.891 1.252 19.619 1.00 36.00 200 SER A C 1
ATOM 1521 O O . SER A 1 200 ? -1.151 0.381 19.173 1.00 36.00 200 SER A O 1
ATOM 1523 N N . TYR A 1 201 ? -3.075 1.491 19.058 1.00 44.19 201 TYR A N 1
ATOM 1524 C CA . TYR A 1 201 ? -3.537 0.764 17.874 1.00 44.19 201 TYR A CA 1
ATOM 1525 C C . TYR A 1 201 ? -3.185 1.537 16.609 1.00 44.19 201 TYR A C 1
ATOM 1527 O O . TYR A 1 201 ? -4.016 2.270 16.107 1.00 44.19 201 TYR A O 1
ATOM 1535 N N . ILE A 1 202 ? -1.924 1.408 16.184 1.00 43.38 202 ILE A N 1
ATOM 1536 C CA . ILE A 1 202 ? -1.379 1.302 14.812 1.00 43.38 202 ILE A CA 1
ATOM 1537 C C . ILE A 1 202 ? 0.081 0.863 15.067 1.00 43.38 202 ILE A C 1
ATOM 1539 O O . ILE A 1 202 ? 1.018 1.662 15.047 1.00 43.38 202 ILE A O 1
ATOM 1543 N N . LEU A 1 203 ? 0.293 -0.406 15.421 1.00 45.59 203 LEU A N 1
ATOM 1544 C CA . LEU A 1 203 ? 1.637 -0.985 15.480 1.00 45.59 203 LEU A CA 1
ATOM 1545 C C . LEU A 1 203 ? 1.885 -1.695 14.160 1.00 45.59 203 LEU A C 1
ATOM 1547 O O . LEU A 1 203 ? 1.634 -2.882 14.017 1.00 45.59 203 LEU A O 1
ATOM 1551 N N . LEU A 1 204 ? 2.341 -0.939 13.164 1.00 53.59 204 LEU A N 1
ATOM 1552 C CA . LEU A 1 204 ? 2.689 -1.498 11.865 1.00 53.59 204 LEU A CA 1
ATOM 1553 C C . LEU A 1 204 ? 4.098 -2.115 11.935 1.00 53.59 204 LEU A C 1
ATOM 1555 O O . LEU A 1 204 ? 5.017 -1.486 12.464 1.00 53.59 204 LEU A O 1
ATOM 1559 N N . LEU A 1 205 ? 4.315 -3.303 11.346 1.00 46.56 205 LEU A N 1
ATOM 1560 C CA . LEU A 1 205 ? 5.661 -3.886 11.135 1.00 46.56 205 LEU A CA 1
ATOM 1561 C C . LEU A 1 205 ? 6.612 -2.929 10.406 1.00 46.56 205 LEU A C 1
ATOM 1563 O O . LEU A 1 205 ? 7.817 -3.108 10.469 1.00 46.56 205 LEU A O 1
ATOM 1567 N N . SER A 1 206 ? 6.096 -1.892 9.752 1.00 52.03 206 SER A N 1
ATOM 1568 C CA . SER A 1 206 ? 6.849 -0.807 9.125 1.00 52.03 206 SER A CA 1
ATOM 1569 C C . SER A 1 206 ? 7.285 0.322 10.075 1.00 52.03 206 SER A C 1
ATOM 1571 O O . SER A 1 206 ? 8.013 1.210 9.647 1.00 52.03 206 SER A O 1
ATOM 1573 N N . ARG A 1 207 ? 6.820 0.349 11.334 1.00 60.81 207 ARG A N 1
ATOM 1574 C CA . ARG A 1 207 ? 6.996 1.470 12.291 1.00 60.81 207 ARG A CA 1
ATOM 1575 C C . ARG A 1 207 ? 7.448 1.045 13.688 1.00 60.81 207 ARG A C 1
ATOM 1577 O O . ARG A 1 207 ? 7.578 1.886 14.573 1.00 60.81 207 ARG A O 1
ATOM 1584 N N . TYR A 1 208 ? 7.698 -0.243 13.902 1.00 71.44 208 TYR A N 1
ATOM 1585 C CA . TYR A 1 208 ? 8.080 -0.789 15.208 1.00 71.44 208 TYR A CA 1
ATOM 1586 C C . TYR A 1 208 ? 9.308 -0.094 15.831 1.00 71.44 208 TYR A C 1
ATOM 1588 O O . TYR A 1 208 ? 9.364 0.074 17.048 1.00 71.44 208 TYR A O 1
ATOM 1596 N N . TYR A 1 209 ? 10.253 0.376 15.006 1.00 77.81 209 TYR A N 1
ATOM 1597 C CA . TYR A 1 209 ? 11.432 1.110 15.472 1.00 77.81 209 TYR A CA 1
ATOM 1598 C C . TYR A 1 209 ? 11.065 2.415 16.202 1.00 77.81 209 TYR A C 1
ATOM 1600 O O . TYR A 1 209 ? 11.727 2.748 17.178 1.00 77.81 209 TYR A O 1
ATOM 1608 N N . LEU A 1 210 ? 9.976 3.102 15.820 1.00 81.25 210 LEU A N 1
ATOM 1609 C CA . LEU A 1 210 ? 9.485 4.290 16.534 1.00 81.25 210 LEU A CA 1
ATOM 1610 C C . LEU A 1 210 ? 8.936 3.923 17.914 1.00 81.25 210 LEU A C 1
ATOM 1612 O O . LEU A 1 210 ? 9.167 4.635 18.888 1.00 81.25 210 LEU A O 1
ATOM 1616 N N . ARG A 1 211 ? 8.243 2.782 18.032 1.00 80.56 211 ARG A N 1
ATOM 1617 C CA . ARG A 1 211 ? 7.698 2.350 19.325 1.00 80.56 211 ARG A CA 1
ATOM 1618 C C . ARG A 1 211 ? 8.794 1.947 20.304 1.00 80.56 211 ARG A C 1
ATOM 1620 O O . ARG A 1 211 ? 8.628 2.158 21.501 1.00 80.56 211 ARG A O 1
ATOM 1627 N N . PHE A 1 212 ? 9.920 1.422 19.824 1.00 82.62 212 PHE A N 1
ATOM 1628 C CA . PHE A 1 212 ? 11.073 1.172 20.692 1.00 82.62 212 PHE A CA 1
ATOM 1629 C C . PHE A 1 212 ? 11.643 2.452 21.317 1.00 82.62 212 PHE A C 1
ATOM 1631 O O . PHE A 1 212 ? 12.179 2.381 22.422 1.00 82.62 212 PHE A O 1
ATOM 1638 N N . MET A 1 213 ? 11.470 3.614 20.678 1.00 85.69 213 MET A N 1
ATOM 1639 C CA . MET A 1 213 ? 11.881 4.909 21.236 1.00 85.69 213 MET A CA 1
ATOM 1640 C C . MET A 1 213 ? 10.959 5.369 22.377 1.00 85.69 213 MET A C 1
ATOM 1642 O O . MET A 1 213 ? 11.419 6.032 23.308 1.00 85.69 213 MET A O 1
ATOM 1646 N N . ASP A 1 214 ? 9.667 5.013 22.334 1.00 84.06 214 ASP A N 1
ATOM 1647 C CA . ASP A 1 214 ? 8.697 5.370 23.377 1.00 84.06 214 ASP A CA 1
ATOM 1648 C C . ASP A 1 214 ? 7.630 4.284 23.654 1.00 84.06 214 ASP A C 1
ATOM 1650 O O . ASP A 1 214 ? 6.447 4.445 23.336 1.00 84.06 214 ASP A O 1
ATOM 1654 N N . PRO A 1 215 ? 8.009 3.159 24.286 1.00 81.88 215 PRO A N 1
ATOM 1655 C CA . PRO A 1 215 ? 7.168 1.962 24.354 1.00 81.88 215 PRO A CA 1
ATOM 1656 C C . PRO A 1 215 ? 5.964 2.076 25.296 1.00 81.88 215 PRO A C 1
ATOM 1658 O O . PRO A 1 215 ? 5.071 1.231 25.246 1.00 81.88 215 PRO A O 1
ATOM 1661 N N . LYS A 1 216 ? 5.937 3.085 26.174 1.00 81.69 216 LYS A N 1
ATOM 1662 C CA . LYS A 1 216 ? 4.905 3.257 27.213 1.00 81.69 216 LYS A CA 1
ATOM 1663 C C . LYS A 1 216 ? 3.952 4.421 26.941 1.00 81.69 216 LYS A C 1
ATOM 1665 O O . LYS A 1 216 ? 3.130 4.729 27.795 1.00 81.69 216 LYS A O 1
ATOM 1670 N N . ASN A 1 217 ? 4.067 5.077 25.789 1.00 77.25 217 ASN A N 1
ATOM 1671 C CA . ASN A 1 217 ? 3.220 6.213 25.454 1.00 77.25 217 ASN A CA 1
ATOM 1672 C C . ASN A 1 217 ? 1.806 5.748 25.087 1.00 77.25 217 ASN A C 1
ATOM 1674 O O . ASN A 1 217 ? 1.644 4.908 24.201 1.00 77.25 217 ASN A O 1
ATOM 1678 N N . SER A 1 218 ? 0.801 6.267 25.782 1.00 76.44 218 SER A N 1
ATOM 1679 C CA . SER A 1 218 ? -0.617 5.985 25.541 1.00 76.44 218 SER A CA 1
ATOM 1680 C C . SER A 1 218 ? -1.345 7.154 24.874 1.00 76.44 218 SER A C 1
ATOM 1682 O O . SER A 1 218 ? -2.561 7.141 24.772 1.00 76.44 218 SER A O 1
ATOM 1684 N N . GLU A 1 219 ? -0.659 8.217 24.473 1.00 76.50 219 GLU A N 1
ATOM 1685 C CA . GLU A 1 219 ? -1.303 9.402 23.883 1.00 76.50 219 GLU A CA 1
ATOM 1686 C C . GLU A 1 219 ? -0.886 9.609 22.429 1.00 76.50 219 GLU A C 1
ATOM 1688 O O . GLU A 1 219 ? -1.660 10.116 21.624 1.00 76.50 219 GLU A O 1
ATOM 1693 N N . ALA A 1 220 ? 0.327 9.185 22.078 1.00 77.62 220 ALA A N 1
ATOM 1694 C CA . ALA A 1 220 ? 0.874 9.323 20.741 1.00 77.62 220 ALA A CA 1
ATOM 1695 C C . ALA A 1 220 ? 1.687 8.091 20.329 1.00 77.62 220 ALA A C 1
ATOM 1697 O O . ALA A 1 220 ? 2.119 7.283 21.156 1.00 77.62 220 ALA A O 1
ATOM 1698 N N . LEU A 1 221 ? 1.942 7.990 19.021 1.00 74.31 221 LEU A N 1
ATOM 1699 C CA . LEU A 1 221 ? 2.802 6.955 18.445 1.00 74.31 221 LEU A CA 1
ATOM 1700 C C . LEU A 1 221 ? 4.220 7.003 19.043 1.00 74.31 221 LEU A C 1
ATOM 1702 O O . LEU A 1 221 ? 4.762 5.969 19.437 1.00 74.31 221 LEU A O 1
ATOM 1706 N N . VAL A 1 222 ? 4.796 8.205 19.116 1.00 81.88 222 VAL A N 1
ATOM 1707 C CA . VAL A 1 222 ? 6.099 8.505 19.718 1.00 81.88 222 VAL A CA 1
ATOM 1708 C C . VAL A 1 222 ? 6.115 9.973 20.156 1.00 81.88 222 VAL A C 1
ATOM 1710 O O . VAL A 1 222 ? 5.564 10.834 19.469 1.00 81.88 222 VAL A O 1
ATOM 1713 N N . ASP A 1 223 ? 6.720 10.272 21.306 1.00 86.81 223 ASP A N 1
ATOM 1714 C CA . ASP A 1 223 ? 6.966 11.658 21.712 1.00 86.81 223 ASP A CA 1
ATOM 1715 C C . ASP A 1 223 ? 8.016 12.316 20.800 1.00 86.81 223 ASP A C 1
ATOM 1717 O O . ASP A 1 223 ? 9.062 11.726 20.524 1.00 86.81 223 ASP A O 1
ATOM 1721 N N . LYS A 1 224 ? 7.771 13.560 20.367 1.00 86.50 224 LYS A N 1
ATOM 1722 C CA . LYS A 1 224 ? 8.653 14.268 19.423 1.00 86.50 224 LYS A CA 1
ATOM 1723 C C . LYS A 1 224 ? 10.080 14.444 19.942 1.00 86.50 224 LYS A C 1
ATOM 1725 O O . LYS A 1 224 ? 11.019 14.353 19.160 1.00 86.50 224 LYS A O 1
ATOM 1730 N N . MET A 1 225 ? 10.269 14.682 21.242 1.00 88.25 225 MET A N 1
ATOM 1731 C CA . MET A 1 225 ? 11.615 14.857 21.798 1.00 88.25 225 MET A CA 1
ATOM 1732 C C . MET A 1 225 ? 12.372 13.530 21.837 1.00 88.25 225 MET A C 1
ATOM 1734 O O . MET A 1 225 ? 13.571 13.502 21.566 1.00 88.25 225 MET A O 1
ATOM 1738 N N . LYS A 1 226 ? 11.680 12.428 22.149 1.00 87.44 226 LYS A N 1
ATOM 1739 C CA . LYS A 1 226 ? 12.277 11.084 22.127 1.00 87.44 226 LYS A CA 1
ATOM 1740 C C . LYS A 1 226 ? 12.577 10.613 20.708 1.00 87.44 226 LYS A C 1
ATOM 1742 O O . LYS A 1 226 ? 13.624 10.009 20.502 1.00 87.44 226 LYS A O 1
ATOM 1747 N N . GLU A 1 227 ? 11.697 10.911 19.752 1.00 88.94 227 GLU A N 1
ATOM 1748 C CA . GLU A 1 227 ? 11.934 10.636 18.332 1.00 88.94 227 GLU A CA 1
ATOM 1749 C C . GLU A 1 227 ? 13.193 11.357 17.861 1.00 88.94 227 GLU A C 1
ATOM 1751 O O . GLU A 1 227 ? 14.129 10.695 17.438 1.00 88.94 227 GLU A O 1
ATOM 1756 N N . MET A 1 228 ? 13.287 12.675 18.049 1.00 87.31 228 MET A N 1
ATOM 1757 C CA . MET A 1 228 ? 14.456 13.455 17.624 1.00 87.31 228 MET A CA 1
ATOM 1758 C C . MET A 1 228 ? 15.767 13.034 18.301 1.00 87.31 228 MET A C 1
ATOM 1760 O O . MET A 1 228 ? 16.840 13.295 17.766 1.00 87.31 228 MET A O 1
ATOM 1764 N N . TYR A 1 229 ? 15.700 12.433 19.491 1.00 90.31 229 TYR A N 1
ATOM 1765 C CA . TYR A 1 229 ? 16.884 11.942 20.192 1.00 90.31 229 TYR A CA 1
ATOM 1766 C C . TYR A 1 229 ? 17.419 10.631 19.601 1.00 90.31 229 TYR A C 1
ATOM 1768 O O . TYR A 1 229 ? 18.631 10.455 19.515 1.00 90.31 229 TYR A O 1
ATOM 1776 N N . TRP A 1 230 ? 16.527 9.710 19.223 1.00 87.19 230 TRP A N 1
ATOM 1777 C CA . TRP A 1 230 ? 16.888 8.375 18.727 1.00 87.19 230 TRP A CA 1
ATOM 1778 C C . TRP A 1 230 ? 16.890 8.253 17.198 1.00 87.19 230 TRP A C 1
ATOM 1780 O O . TRP A 1 230 ? 17.370 7.251 16.676 1.00 87.19 230 TRP A O 1
ATOM 1790 N N . SER A 1 231 ? 16.298 9.213 16.490 1.00 84.81 231 SER A N 1
ATOM 1791 C CA . SER A 1 231 ? 16.121 9.207 15.037 1.00 84.81 231 SER A CA 1
ATOM 1792 C C . SER A 1 231 ? 17.260 9.953 14.330 1.00 84.81 231 SER A C 1
ATOM 1794 O O . SER A 1 231 ? 17.699 10.998 14.822 1.00 84.81 231 SER A O 1
ATOM 1796 N N . PRO A 1 232 ? 17.696 9.493 13.141 1.00 88.06 232 PRO A N 1
ATOM 1797 C CA . PRO A 1 232 ? 17.306 8.246 12.469 1.00 88.06 232 PRO A CA 1
ATOM 1798 C C . PRO A 1 232 ? 18.061 7.023 13.025 1.00 88.06 232 PRO A C 1
ATOM 1800 O O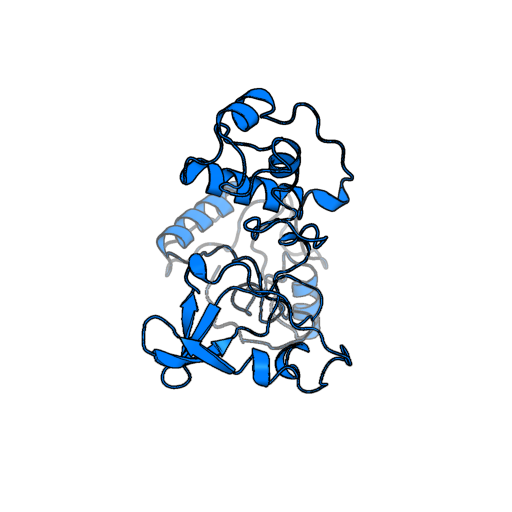 . PRO A 1 232 ? 19.015 7.161 13.782 1.00 88.06 232 PRO A O 1
ATOM 1803 N N . VAL A 1 233 ? 17.656 5.812 12.629 1.00 88.12 233 VAL A N 1
ATOM 1804 C CA . VAL A 1 233 ? 18.394 4.587 12.984 1.00 88.12 233 VAL A CA 1
ATOM 1805 C C . VAL A 1 233 ? 19.740 4.566 12.253 1.00 88.12 233 VAL A C 1
ATOM 1807 O O . VAL A 1 233 ? 19.766 4.489 11.032 1.00 88.12 233 VAL A O 1
ATOM 1810 N N . ASP A 1 234 ? 20.857 4.567 12.986 1.00 88.12 234 ASP A N 1
ATOM 1811 C CA . ASP A 1 234 ? 22.199 4.633 12.380 1.00 88.12 234 ASP A CA 1
ATOM 1812 C C . ASP A 1 234 ? 22.586 3.386 11.568 1.00 88.12 234 ASP A C 1
ATOM 1814 O O . ASP A 1 234 ? 23.267 3.476 10.546 1.00 88.12 234 ASP A O 1
ATOM 1818 N N . VAL A 1 235 ? 22.215 2.196 12.055 1.00 89.38 235 VAL A N 1
ATOM 1819 C CA . VAL A 1 235 ? 22.568 0.917 11.427 1.00 89.38 235 VAL A CA 1
ATOM 1820 C C . VAL A 1 235 ? 21.391 -0.043 11.521 1.00 89.38 235 VAL A C 1
ATOM 1822 O O . VAL A 1 235 ? 21.055 -0.539 12.597 1.00 89.38 235 VAL A O 1
ATOM 1825 N N . TYR A 1 236 ? 20.804 -0.357 10.368 1.00 87.81 236 TYR A N 1
ATOM 1826 C CA . TYR A 1 236 ? 19.773 -1.379 10.240 1.00 87.81 236 TYR A CA 1
ATOM 1827 C C . TYR A 1 236 ? 20.360 -2.671 9.658 1.00 87.81 236 TYR A C 1
ATOM 1829 O O . TYR A 1 236 ? 20.843 -2.688 8.525 1.00 87.81 236 TYR A O 1
ATOM 1837 N N . VAL A 1 237 ? 20.325 -3.765 10.425 1.00 87.00 237 VAL A N 1
ATOM 1838 C CA . VAL A 1 237 ? 20.843 -5.076 10.000 1.00 87.00 237 VAL A CA 1
ATOM 1839 C C . VAL A 1 237 ? 19.676 -6.022 9.729 1.00 87.00 237 VAL A C 1
ATOM 1841 O O . VAL A 1 237 ? 18.940 -6.382 10.644 1.00 87.00 237 VAL A O 1
ATOM 1844 N N . GLY A 1 238 ? 19.526 -6.450 8.475 1.00 84.00 238 GLY A N 1
ATOM 1845 C CA . GLY A 1 238 ? 18.488 -7.386 8.043 1.00 84.00 238 GLY A CA 1
ATOM 1846 C C . GLY A 1 238 ? 18.896 -8.157 6.788 1.00 84.00 238 GLY A C 1
ATOM 1847 O O . GLY A 1 238 ? 19.836 -7.772 6.091 1.00 84.00 238 GLY A O 1
ATOM 1848 N N . GLY A 1 239 ? 18.209 -9.266 6.514 1.00 80.38 239 GLY A N 1
ATOM 1849 C CA . GLY A 1 239 ? 18.464 -10.090 5.334 1.00 80.38 239 GLY A CA 1
ATOM 1850 C C . GLY A 1 239 ? 17.916 -9.483 4.035 1.00 80.38 239 GLY A C 1
ATOM 1851 O O . GLY A 1 239 ? 16.978 -8.678 4.036 1.00 80.38 239 GLY A O 1
ATOM 1852 N N . ALA A 1 240 ? 18.512 -9.866 2.902 1.00 81.31 240 ALA A N 1
ATOM 1853 C CA . ALA A 1 240 ? 18.156 -9.350 1.576 1.00 81.31 240 ALA A CA 1
ATOM 1854 C C . ALA A 1 240 ? 16.716 -9.702 1.151 1.00 81.31 240 ALA A C 1
ATOM 1856 O O . ALA A 1 240 ? 16.128 -9.011 0.317 1.00 81.31 240 ALA A O 1
ATOM 1857 N N . GLU A 1 241 ? 16.112 -10.723 1.762 1.00 78.31 241 GLU A N 1
ATOM 1858 C CA . GLU A 1 241 ? 14.711 -11.112 1.586 1.00 78.31 241 GLU A CA 1
ATOM 1859 C C . GLU A 1 241 ? 13.716 -9.985 1.916 1.00 78.31 241 GLU A C 1
ATOM 1861 O O . GLU A 1 241 ? 12.580 -9.993 1.439 1.00 78.31 241 GLU A O 1
ATOM 1866 N N . HIS A 1 242 ? 14.137 -8.978 2.685 1.00 75.56 242 HIS A N 1
ATOM 1867 C CA . HIS A 1 242 ? 13.295 -7.861 3.112 1.00 75.56 242 HIS A CA 1
ATOM 1868 C C . HIS A 1 242 ? 13.377 -6.614 2.216 1.00 75.56 242 HIS A C 1
ATOM 1870 O O . HIS A 1 242 ? 12.643 -5.650 2.459 1.00 75.56 242 HIS A O 1
ATOM 1876 N N . ALA A 1 243 ? 14.203 -6.628 1.163 1.00 72.06 243 ALA A N 1
ATOM 1877 C CA . ALA A 1 243 ? 14.460 -5.470 0.299 1.00 72.06 243 ALA A CA 1
ATOM 1878 C C . ALA A 1 243 ? 13.212 -4.926 -0.414 1.00 72.06 243 ALA A C 1
ATOM 1880 O O . ALA A 1 243 ? 13.018 -3.714 -0.490 1.00 72.06 243 ALA A O 1
ATOM 1881 N N . VAL A 1 244 ? 12.346 -5.814 -0.909 1.00 73.56 244 VAL A N 1
ATOM 1882 C CA . VAL A 1 244 ? 11.165 -5.448 -1.718 1.00 73.56 244 VAL A CA 1
ATOM 1883 C C . VAL A 1 244 ? 9.849 -5.444 -0.933 1.00 73.56 244 VAL A C 1
ATOM 1885 O O . VAL A 1 244 ? 8.799 -5.157 -1.498 1.00 73.56 244 VAL A O 1
ATOM 1888 N N . LEU A 1 245 ? 9.897 -5.757 0.364 1.00 75.38 245 LEU A N 1
ATOM 1889 C CA . LEU A 1 245 ? 8.729 -5.814 1.245 1.00 75.38 245 LEU A CA 1
ATOM 1890 C C . LEU A 1 245 ? 8.921 -4.856 2.416 1.00 75.38 245 LEU A C 1
ATOM 1892 O O . LEU A 1 245 ? 8.620 -3.672 2.307 1.00 75.38 245 LEU A O 1
ATOM 1896 N N . HIS A 1 246 ? 9.455 -5.363 3.527 1.00 77.19 246 HIS A N 1
ATOM 1897 C CA . HIS A 1 246 ? 9.556 -4.626 4.778 1.00 77.19 246 HIS A CA 1
ATOM 1898 C C . HIS A 1 246 ? 10.272 -3.280 4.606 1.00 77.19 246 HIS A C 1
ATOM 1900 O O . HIS A 1 246 ? 9.719 -2.261 5.003 1.00 77.19 246 HIS A O 1
ATOM 1906 N N . LEU A 1 247 ? 11.438 -3.245 3.952 1.00 80.50 247 LEU A N 1
ATOM 1907 C CA . LEU A 1 247 ? 12.186 -1.995 3.776 1.00 80.50 247 LEU A CA 1
ATOM 1908 C C . LEU A 1 247 ? 11.420 -0.972 2.927 1.00 80.50 247 LEU A C 1
ATOM 1910 O O . LEU A 1 247 ? 11.427 0.218 3.238 1.00 80.50 247 LEU A O 1
ATOM 1914 N N . LEU A 1 248 ? 10.704 -1.423 1.896 1.00 81.19 248 LEU A N 1
ATOM 1915 C CA . LEU A 1 248 ? 9.884 -0.541 1.071 1.00 81.19 248 LEU A CA 1
ATOM 1916 C C . LEU A 1 248 ? 8.679 0.007 1.852 1.00 81.19 248 LEU A C 1
ATOM 1918 O O . LEU A 1 248 ? 8.416 1.209 1.808 1.00 81.19 248 LEU A O 1
ATOM 1922 N N . TYR A 1 249 ? 7.980 -0.848 2.605 1.00 79.44 249 TYR A N 1
ATOM 1923 C CA . TYR A 1 249 ? 6.830 -0.442 3.415 1.00 79.44 249 TYR A CA 1
ATOM 1924 C C . TYR A 1 249 ? 7.226 0.472 4.579 1.00 79.44 249 TYR A C 1
ATOM 1926 O O . TYR A 1 249 ? 6.518 1.442 4.847 1.00 79.44 249 TYR A O 1
ATOM 1934 N N . SER A 1 250 ? 8.360 0.217 5.236 1.00 81.44 250 SER A N 1
ATOM 1935 C CA . SER A 1 250 ? 8.930 1.087 6.276 1.00 81.44 250 SER A CA 1
ATOM 1936 C C . SER A 1 250 ? 9.191 2.492 5.748 1.00 81.44 250 SER A C 1
ATOM 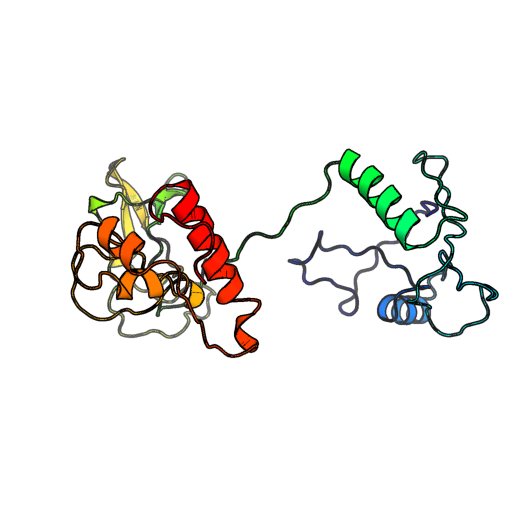1938 O O . SER A 1 250 ? 8.782 3.469 6.373 1.00 81.44 250 SER A O 1
ATOM 1940 N N . ARG A 1 251 ? 9.782 2.609 4.554 1.00 85.56 251 ARG A N 1
ATOM 1941 C CA . ARG A 1 251 ? 10.026 3.908 3.913 1.00 85.56 251 ARG A CA 1
ATOM 1942 C C . ARG A 1 251 ? 8.740 4.612 3.496 1.00 85.56 251 ARG A C 1
ATOM 1944 O O . ARG A 1 251 ? 8.604 5.803 3.753 1.00 85.56 251 ARG A O 1
ATOM 1951 N N . PHE A 1 252 ? 7.800 3.893 2.879 1.00 84.69 252 PHE A N 1
ATOM 1952 C CA . PHE A 1 252 ? 6.500 4.449 2.489 1.00 84.69 252 PHE A CA 1
ATOM 1953 C C . PHE A 1 252 ? 5.786 5.074 3.692 1.00 84.69 252 PHE A C 1
ATOM 1955 O O . PHE A 1 252 ? 5.434 6.250 3.675 1.00 84.69 252 PHE A O 1
ATOM 1962 N N . TRP A 1 253 ? 5.655 4.307 4.772 1.00 80.50 253 TRP A N 1
ATOM 1963 C CA . TRP A 1 253 ? 4.963 4.759 5.969 1.00 80.50 253 TRP A CA 1
ATOM 1964 C C . TRP A 1 253 ? 5.705 5.848 6.738 1.00 80.50 253 TRP A C 1
ATOM 1966 O O . TRP A 1 253 ? 5.048 6.664 7.376 1.00 80.50 253 TRP A O 1
ATOM 1976 N N . HIS A 1 254 ? 7.038 5.858 6.724 1.00 84.81 254 HIS A N 1
ATOM 1977 C CA . HIS A 1 254 ? 7.819 6.919 7.357 1.00 84.81 254 HIS A CA 1
ATOM 1978 C C . HIS A 1 254 ? 7.663 8.249 6.612 1.00 84.81 254 HIS A C 1
ATOM 1980 O O . HIS A 1 254 ? 7.555 9.291 7.247 1.00 84.81 254 HIS A O 1
ATOM 1986 N N . LYS A 1 255 ? 7.576 8.221 5.277 1.00 86.94 255 LYS A N 1
ATOM 1987 C CA . LYS A 1 255 ? 7.290 9.422 4.477 1.00 86.94 255 LYS A CA 1
ATOM 1988 C C . LYS A 1 255 ? 5.899 9.972 4.746 1.00 86.94 255 LYS A C 1
ATOM 1990 O O . LYS A 1 255 ? 5.774 11.161 4.988 1.00 86.94 255 LYS A O 1
ATOM 1995 N N . ASP A 1 256 ? 4.899 9.100 4.804 1.00 84.88 256 ASP A N 1
ATOM 1996 C CA . ASP A 1 256 ? 3.546 9.481 5.216 1.00 84.88 256 ASP A CA 1
ATOM 1997 C C . ASP A 1 256 ? 3.547 10.148 6.609 1.00 84.88 256 ASP A C 1
ATOM 1999 O O . ASP A 1 256 ? 3.011 11.240 6.774 1.00 84.88 256 ASP A O 1
ATOM 2003 N N . LEU A 1 257 ? 4.262 9.570 7.589 1.00 83.62 257 LEU A N 1
ATOM 2004 C CA . LEU A 1 257 ? 4.431 10.169 8.924 1.00 83.62 257 LEU A CA 1
ATOM 2005 C C . LEU A 1 257 ? 5.179 11.507 8.916 1.00 83.62 257 LEU A C 1
ATOM 2007 O O . LEU A 1 257 ? 4.913 12.363 9.764 1.00 83.62 257 LEU A O 1
ATOM 2011 N N . TYR A 1 258 ? 6.143 11.669 8.015 1.00 87.19 258 TYR A N 1
ATOM 2012 C CA . TYR A 1 258 ? 6.888 12.911 7.850 1.00 87.19 258 TYR A CA 1
ATOM 2013 C C . TYR A 1 258 ? 5.983 14.006 7.284 1.00 87.19 258 TYR A C 1
ATOM 2015 O O . TYR A 1 258 ? 5.975 15.125 7.796 1.00 87.19 258 TYR A O 1
ATOM 2023 N N . ASP A 1 259 ? 5.159 13.664 6.293 1.00 88.25 259 ASP A N 1
ATOM 2024 C CA . ASP A 1 259 ? 4.231 14.589 5.646 1.00 88.25 259 ASP A CA 1
ATOM 2025 C C . ASP A 1 259 ? 3.149 15.086 6.623 1.00 88.25 259 ASP A C 1
ATOM 2027 O O . ASP A 1 259 ? 2.799 16.268 6.601 1.00 88.25 259 ASP A O 1
ATOM 2031 N N . ILE A 1 260 ? 2.682 14.237 7.549 1.00 84.56 260 ILE A N 1
ATOM 2032 C CA . ILE A 1 260 ? 1.769 14.645 8.639 1.00 84.56 260 ILE A CA 1
ATOM 2033 C C . ILE A 1 260 ? 2.487 15.250 9.865 1.00 84.56 260 ILE A C 1
ATOM 2035 O O . ILE A 1 260 ? 1.838 15.623 10.844 1.00 84.56 260 ILE A O 1
ATOM 2039 N N . GLY A 1 261 ? 3.820 15.362 9.842 1.00 84.50 261 GLY A N 1
ATOM 2040 C CA . GLY A 1 261 ? 4.618 16.035 10.877 1.00 84.50 261 GLY A CA 1
ATOM 2041 C C . GLY A 1 261 ? 4.780 15.270 12.199 1.00 84.50 261 GLY A C 1
ATOM 2042 O O . GLY A 1 261 ? 4.981 15.896 13.251 1.00 84.50 261 GLY A O 1
ATOM 2043 N N . VAL A 1 262 ? 4.672 13.938 12.166 1.00 83.12 262 VAL A N 1
ATOM 2044 C CA . VAL A 1 262 ? 4.886 13.053 13.327 1.00 83.12 262 VAL A CA 1
ATOM 2045 C C . VAL A 1 262 ? 6.371 12.755 13.544 1.00 83.12 262 VAL A C 1
ATOM 2047 O O . VAL A 1 262 ? 6.812 12.745 14.690 1.00 83.12 262 VAL A O 1
ATOM 2050 N N . VAL A 1 263 ? 7.139 12.552 12.470 1.00 87.06 263 VAL A N 1
ATOM 2051 C CA . VAL A 1 263 ? 8.593 12.297 12.517 1.00 87.06 263 VAL A CA 1
ATOM 2052 C C . VAL A 1 263 ? 9.377 13.476 11.947 1.00 87.06 263 VAL A C 1
ATOM 2054 O O . VAL A 1 263 ? 8.861 14.241 11.130 1.00 87.06 263 VAL A O 1
ATOM 2057 N N . SER A 1 264 ? 10.625 13.637 12.384 1.00 88.06 264 SER A N 1
ATOM 2058 C CA . SER A 1 264 ? 11.480 14.762 11.983 1.00 88.06 264 SER A CA 1
ATOM 2059 C C . SER A 1 264 ? 12.321 14.491 10.729 1.00 88.06 264 SER A C 1
ATOM 2061 O O . SER A 1 264 ? 12.754 15.434 10.059 1.00 88.06 264 SER A O 1
ATOM 2063 N N . THR A 1 265 ? 12.533 13.222 10.378 1.00 88.38 265 THR A N 1
ATOM 2064 C CA . THR A 1 265 ? 13.385 12.780 9.265 1.00 88.38 265 THR A CA 1
ATOM 2065 C C . THR A 1 265 ? 12.566 12.243 8.083 1.00 88.38 265 THR A C 1
ATOM 2067 O O . THR A 1 265 ? 11.388 11.930 8.201 1.00 88.38 265 THR A O 1
ATOM 2070 N N . LYS A 1 266 ? 13.177 12.200 6.887 1.00 89.06 266 LYS A N 1
ATOM 2071 C CA . LYS A 1 266 ? 12.519 11.741 5.641 1.00 89.06 266 LYS A CA 1
ATOM 2072 C C . LYS A 1 266 ? 12.680 10.247 5.363 1.00 89.06 266 LYS A C 1
ATOM 2074 O O . LYS A 1 266 ? 12.032 9.727 4.445 1.00 89.06 266 LYS A O 1
ATOM 2079 N N . GLU A 1 267 ? 13.601 9.596 6.060 1.00 89.56 267 GLU A N 1
ATOM 2080 C CA . GLU A 1 267 ? 13.940 8.185 5.905 1.00 89.56 267 GLU A CA 1
ATOM 2081 C C . GLU A 1 267 ? 14.137 7.565 7.298 1.00 89.56 267 GLU A C 1
ATOM 2083 O O . GLU A 1 267 ? 14.735 8.210 8.161 1.00 89.56 267 GLU A O 1
ATOM 2088 N N . PRO A 1 268 ? 13.639 6.334 7.517 1.00 84.06 268 PRO A N 1
ATOM 2089 C CA . PRO A 1 268 ? 13.669 5.678 8.824 1.00 84.06 268 PRO A CA 1
ATOM 2090 C C . PRO A 1 268 ? 15.035 5.085 9.199 1.00 84.06 268 PRO A C 1
ATOM 2092 O O . PRO A 1 268 ? 15.340 4.958 10.386 1.00 84.06 268 PRO A O 1
ATOM 2095 N N . PHE A 1 269 ? 15.810 4.689 8.185 1.00 86.31 269 PHE A N 1
ATOM 2096 C CA . PHE A 1 269 ? 17.107 4.017 8.254 1.00 86.31 269 PHE A CA 1
ATOM 2097 C C . PHE A 1 269 ? 18.057 4.664 7.242 1.00 86.31 269 PHE A C 1
ATOM 2099 O O . PHE A 1 269 ? 17.539 5.189 6.223 1.00 86.31 269 PHE A O 1
#

InterPro domains:
  IPR002302 Leucine-tRNA ligase [PR00985] (180-198)
  IPR002302 Leucine-tRNA ligase [PR00985] (233-255)
  IPR002302 Leucine-tRNA ligase [PR00985] (266-269)
  IPR002302 Leucine-tRNA ligase [PTHR43740] (17-269)
  IPR009008 Valyl/Leucyl/Isoleucyl-tRNA synthetase, editing domain [SSF50677] (19-105)
  IPR014729 Rossmann-like alpha/beta/alpha sandwich fold [G3DSA:3.40.50.620] (86-269)
  IPR025709 Leucyl-tRNA synthetase, editing domain [PF13603] (19-98)

Sequence (269 aa):
MVYTPTPSYGDNLSKPESSYGTGAIMVVPAHDMRDHEFALKYDIPIRWVVTPDGGSSGDSERPYSGEGISVNSSSPILGLDINGLPSKEAASKVIEWVEKLEMGTKRDWLFARQRYWGEPIPVVFLKDTGEGVPLPESELPLALPELDDFTPTGTGEPPLSKAVSWVETADLSSGKPARRETNTMPQWAGSCCDNGAMSSYILLLSRYYLRFMDPKNSEALVDKMKEMYWSPVDVYVGGAEHAVLHLLYSRFWHKDLYDIGVVSTKEPF

Foldseek 3Di:
DEDDPDDDDDDPLPFDPVPPAVRDDDQQLQADQSSVVVCVVVVNDHDDQFDADPDDPDDDNGHHNDKGFGDPADDPVLVDDRGRHTPVVSVVSVVVSVVVVVPDDDDDDPWWDLFLPAQFQQWKQFPVPRDTDGADPVCPPPDRDDDPDRDDPVPPHRSQVVVVVSQWDAHPVVRGTIGGDRTHTDQQQDDDDDDDQAAAPRCHLLCVVQCVLPVNDRPDSHDAVSQVVCPAPPDDDDDPVCVVPNLVSNLVVLCVCVVVPNHDDNHND

pLDDT: mean 73.35, std 15.76, range [26.95, 90.31]